Protein AF-A0A0L0D4L0-F1 (afdb_monomer_lite)

Radius of gyration: 53.2 Å; chains: 1; bounding box: 126×79×175 Å

Secondary structure (DSSP, 8-state):
------------------------------------PPPPPPPPPPPPPPPPPPPPPPPPPPPPPPPPPPPPPPPPPPPPPPPPPPPPPP----PPPPPPPP-PPPEEPPTTEE--TTS---PSS-TT-BTTEE-TTT-EEPPTTEE--STT-SSPEEPPTTEE---TTBSSPEEPPTTEE--STT-SSPEEPPTTEE--STT-SS-EEPPTTEE--TT-SS-EEPPTTEE--STT-SSPEEPPTTEE---TT--SGGG-EEPPTTEE-SSSS--EEPPTTEE--STTPPPEEPPTTEE--TT-SSPEEPHHHHHHHHHHHHHHHHHHHHHHHHHHHHHHHHTSS----------------------

Foldseek 3Di:
DDDDDDDDDDDDDDDDDDDDDDDDDDDDDDDDDDDDDDDDDDDDDDDDDDDDDDDDDDDDDDDDDDDDDDDDDDDDDDDDDDDDDDDDDDDDPDDDPDDPDPDQDKDFADWQWFQEPPQCLPDPPPPFPDQRIGGPPRTFGAAWQWTGQDTSHHDTHGAQWQWGALDTSHNHTFGAAWQWTGQHTSHNDTAGDAKQWTAQDTSHNHTHGAAWQWIGHTSHNDTAGAAWQWTGQDTRHNHTHGADQQWTAQDTSHRDNVSTHGADFQWHDDRSRDTDGADWQFGGLGGNDDTHGDDPQWIDHTSHNDTDGDPVNVVVVVVVVVVVVVVVVVVVVVVVVVVVVVVPPDDDDDDDDDDDDDDDDDDDDDD

pLDDT: mean 77.4, std 20.28, range [33.94, 98.56]

Organism: NCBI:txid461836

Sequence (367 aa):
MPADKAVVGKDSGGVIGKDGKSEPHGRWSRDAGAGVRADAEPSPPPPPPSPPPPPPSPPPPPPVAEPSPPPPPPMAEPSPPPPPSSPPPPPSPSSPPSPPAPLLPCEPCGMGRISHASANCTGDPPSCVKPGYCLPTGCEQCVPGSFSNITMGTNCTLCAVGHATSLHGAKECSPCLPGRYASREGWTACRLCRAGSYQPYFGSIGCFPCETGEFSHDGASSCLPCREGTYNNERGQSSCITCAVGSYNPTRGAKSQSACLPCPAGSYCPDASRAVPCPSDHYCPGGPSAPQKCPALKGSDSGATSCTPTASFYIIIAVCVLAVVVCGVVLFKSRTRSWTRLRSSGPDDYSSTPIPLSNSGPVYGGY

InterPro domains:
  IPR009030 Growth factor receptor cysteine-rich domain superfamily [SSF57184] (139-294)
  IPR011641 Tyrosine-protein kinase ephrin type A/B receptor-like [PF07699] (213-260)

Structure (mmCIF, N/CA/C/O backbone):
data_AF-A0A0L0D4L0-F1
#
_entry.id   AF-A0A0L0D4L0-F1
#
loop_
_atom_site.group_PDB
_atom_site.id
_atom_site.type_symbol
_atom_site.label_atom_id
_atom_site.label_alt_id
_atom_site.label_comp_id
_atom_site.label_asym_id
_atom_site.label_entity_id
_atom_site.label_seq_id
_atom_site.pdbx_PDB_ins_code
_atom_site.Cartn_x
_atom_site.Cartn_y
_atom_site.Cartn_z
_atom_site.occupancy
_atom_site.B_iso_or_equiv
_atom_site.auth_seq_id
_atom_site.auth_comp_id
_atom_site.auth_asym_id
_atom_site.auth_atom_id
_atom_site.pdbx_PDB_model_num
ATOM 1 N N . MET A 1 1 ? 40.931 20.254 -7.568 1.00 34.44 1 MET A N 1
ATOM 2 C CA . MET A 1 1 ? 41.324 21.438 -6.770 1.00 34.44 1 MET A CA 1
ATOM 3 C C . MET A 1 1 ? 40.162 22.423 -6.784 1.00 34.44 1 MET A C 1
ATOM 5 O O . MET A 1 1 ? 39.642 22.594 -7.881 1.00 34.44 1 MET A O 1
ATOM 9 N N . PRO A 1 2 ? 39.802 23.133 -5.697 1.00 61.47 2 PRO A N 1
ATOM 10 C CA . PRO A 1 2 ? 39.782 22.834 -4.245 1.00 61.47 2 PRO A CA 1
ATOM 11 C C . PRO A 1 2 ? 38.309 22.797 -3.704 1.00 61.47 2 PRO A C 1
ATOM 13 O O . PRO A 1 2 ? 37.395 23.182 -4.421 1.00 61.47 2 PRO A O 1
ATOM 16 N N . ALA A 1 3 ? 37.940 22.096 -2.619 1.00 42.50 3 ALA A N 1
ATOM 17 C CA . ALA A 1 3 ? 37.918 22.489 -1.189 1.00 42.50 3 ALA A CA 1
ATOM 18 C C . ALA A 1 3 ? 37.488 23.950 -0.889 1.00 42.50 3 ALA A C 1
ATOM 20 O O . ALA A 1 3 ? 38.202 24.851 -1.313 1.00 42.50 3 ALA A O 1
ATOM 21 N N . ASP A 1 4 ? 36.377 24.192 -0.156 1.00 45.56 4 ASP A N 1
ATOM 22 C CA . ASP A 1 4 ? 36.377 24.594 1.277 1.00 45.56 4 ASP A CA 1
ATOM 23 C C . ASP A 1 4 ? 34.997 25.044 1.864 1.00 45.56 4 ASP A C 1
ATOM 25 O O . ASP A 1 4 ? 34.182 25.652 1.175 1.00 45.56 4 ASP A O 1
ATOM 29 N N . LYS A 1 5 ? 34.857 24.828 3.189 1.00 39.69 5 LYS A N 1
ATOM 30 C CA . LYS A 1 5 ? 34.056 25.515 4.248 1.00 39.69 5 LYS A CA 1
ATOM 31 C C . LYS A 1 5 ? 32.519 25.412 4.356 1.00 39.69 5 LYS A C 1
ATOM 33 O O . LYS A 1 5 ? 31.777 26.051 3.623 1.00 39.69 5 LYS A O 1
ATOM 38 N N . ALA A 1 6 ? 32.078 24.864 5.500 1.00 39.56 6 ALA A N 1
ATOM 39 C CA . ALA A 1 6 ? 31.149 25.553 6.410 1.00 39.56 6 ALA A CA 1
ATOM 40 C C . ALA A 1 6 ? 31.382 25.131 7.878 1.00 39.56 6 ALA A C 1
ATOM 42 O O . ALA A 1 6 ? 31.646 23.970 8.180 1.00 39.56 6 ALA A O 1
ATOM 43 N N . VAL A 1 7 ? 31.345 26.130 8.761 1.00 42.47 7 VAL A N 1
ATOM 44 C CA . VAL A 1 7 ? 31.870 26.171 10.134 1.00 42.47 7 VAL A CA 1
ATOM 45 C C . VAL A 1 7 ? 30.791 25.875 11.183 1.00 42.47 7 VAL A C 1
ATOM 47 O O . VAL A 1 7 ? 29.623 26.210 11.018 1.00 42.47 7 VAL A O 1
ATOM 50 N N . VAL A 1 8 ? 31.250 25.267 12.278 1.00 36.91 8 VAL A N 1
ATOM 51 C CA . VAL A 1 8 ? 30.570 24.947 13.541 1.00 36.91 8 VAL A CA 1
ATOM 52 C C . VAL A 1 8 ? 30.146 26.205 14.313 1.00 36.91 8 VAL A C 1
ATOM 54 O O . VAL A 1 8 ? 30.970 27.084 14.554 1.00 36.91 8 VAL A O 1
ATOM 57 N N . GLY A 1 9 ? 28.896 26.239 14.786 1.00 36.59 9 GLY A N 1
ATOM 58 C CA . GLY A 1 9 ? 28.413 27.150 15.831 1.00 36.59 9 GLY A CA 1
ATOM 59 C C . GLY A 1 9 ? 28.134 26.375 17.121 1.00 36.59 9 GLY A C 1
ATOM 60 O O . GLY A 1 9 ? 27.433 25.365 17.101 1.00 36.59 9 GLY A O 1
ATOM 61 N N . LYS A 1 10 ? 28.734 26.822 18.225 1.00 37.38 10 LYS A N 1
ATOM 62 C CA . LYS A 1 10 ? 28.726 26.212 19.558 1.00 37.38 10 LYS A CA 1
ATOM 63 C C . LYS A 1 10 ? 28.253 27.294 20.523 1.00 37.38 10 LYS A C 1
ATOM 65 O O . LYS A 1 10 ? 28.950 28.295 20.639 1.00 37.38 10 LYS A O 1
ATOM 70 N N . ASP A 1 11 ? 27.138 27.086 21.218 1.00 43.47 11 ASP A N 1
ATOM 71 C CA . ASP A 1 11 ? 26.725 27.956 22.321 1.00 43.47 11 ASP A CA 1
ATOM 72 C C . ASP A 1 11 ? 26.706 27.191 23.641 1.00 43.47 11 ASP A C 1
ATOM 74 O O . ASP A 1 11 ? 26.211 26.069 23.753 1.00 43.47 11 ASP A O 1
ATOM 78 N N . SER A 1 12 ? 27.346 27.821 24.620 1.00 39.12 12 SER A N 1
ATOM 79 C CA . SER A 1 12 ? 27.579 27.354 25.981 1.00 39.12 12 SER A CA 1
ATOM 80 C C . SER A 1 12 ? 26.713 28.169 26.936 1.00 39.12 12 SER A C 1
ATOM 82 O O . SER A 1 12 ? 26.574 29.374 26.761 1.00 39.12 12 SER A O 1
ATOM 84 N N . GLY A 1 13 ? 26.211 27.542 27.996 1.00 35.53 13 GLY A N 1
ATOM 85 C CA . GLY A 1 13 ? 25.573 28.247 29.107 1.00 35.53 13 GLY A CA 1
ATOM 86 C C . GLY A 1 13 ? 25.128 27.273 30.189 1.00 35.53 13 GLY A C 1
ATOM 87 O O . GLY A 1 13 ? 24.047 26.705 30.100 1.00 35.53 13 GLY A O 1
ATOM 88 N N . GLY A 1 14 ? 25.991 27.037 31.179 1.00 35.75 14 GLY A N 1
ATOM 89 C CA . GLY A 1 14 ? 25.693 26.214 32.352 1.00 35.75 14 GLY A CA 1
ATOM 90 C C . GLY A 1 14 ? 25.217 27.036 33.547 1.00 35.75 14 GLY A C 1
ATOM 91 O O . GLY A 1 14 ? 25.513 28.224 33.623 1.00 35.75 14 GLY A O 1
ATOM 92 N N . VAL A 1 15 ? 24.559 26.378 34.509 1.00 38.53 15 VAL A N 1
ATOM 93 C CA . VAL A 1 15 ? 24.397 26.848 35.896 1.00 38.53 15 VAL A CA 1
ATOM 94 C C . VAL A 1 15 ? 24.371 25.641 36.857 1.00 38.53 15 VAL A C 1
ATOM 96 O O . VAL A 1 15 ? 23.476 24.807 36.823 1.00 38.53 15 VAL A O 1
ATOM 99 N N . ILE A 1 16 ? 25.439 25.572 37.655 1.00 41.03 16 ILE A N 1
ATOM 100 C CA . ILE A 1 16 ? 25.637 25.115 39.047 1.00 41.03 16 ILE A CA 1
ATOM 101 C C . ILE A 1 16 ? 24.443 24.656 39.918 1.00 41.03 16 ILE A C 1
ATOM 103 O O . ILE A 1 16 ? 23.425 25.328 40.019 1.00 41.03 16 ILE A O 1
ATOM 107 N N . GLY A 1 17 ? 24.701 23.612 40.723 1.00 34.59 17 GLY A N 1
ATOM 108 C CA . GLY A 1 17 ? 23.978 23.271 41.959 1.00 34.59 17 GLY A CA 1
ATOM 109 C C . GLY A 1 17 ? 24.609 22.071 42.683 1.00 34.59 17 GLY A C 1
ATOM 110 O O . GLY A 1 17 ? 24.529 20.951 42.194 1.00 34.59 17 GLY A O 1
ATOM 111 N N . LYS A 1 18 ? 25.299 22.333 43.800 1.00 43.66 18 LYS A N 1
ATOM 112 C CA . LYS A 1 18 ? 25.973 21.375 44.703 1.00 43.66 18 LYS A CA 1
ATOM 113 C C . LYS A 1 18 ? 24.980 20.749 45.689 1.00 43.66 18 LYS A C 1
ATOM 115 O O . LYS A 1 18 ? 23.961 21.368 45.940 1.00 43.66 18 LYS A O 1
ATOM 120 N N . ASP A 1 19 ? 25.346 19.586 46.242 1.00 43.59 19 ASP A N 1
ATOM 121 C CA . ASP A 1 19 ? 25.209 19.108 47.643 1.00 43.59 19 ASP A CA 1
ATOM 122 C C . ASP A 1 19 ? 25.418 17.571 47.602 1.00 43.59 19 ASP A C 1
ATOM 124 O O . ASP A 1 19 ? 24.840 16.898 46.762 1.00 43.59 19 ASP A O 1
ATOM 128 N N . GLY A 1 20 ? 26.273 16.877 48.358 1.00 34.88 20 GLY A N 1
ATOM 129 C CA . GLY A 1 20 ? 26.894 17.152 49.645 1.00 34.88 20 GLY A CA 1
ATOM 130 C C . GLY A 1 20 ? 26.408 16.127 50.680 1.00 34.88 20 GLY A C 1
ATOM 131 O O . GLY A 1 20 ? 25.447 16.427 51.377 1.00 34.88 20 GLY A O 1
ATOM 132 N N . LYS A 1 21 ? 27.053 14.947 50.798 1.00 35.62 21 LYS A N 1
ATOM 133 C CA . LYS A 1 21 ? 27.302 14.251 52.088 1.00 35.62 21 LYS A CA 1
ATOM 134 C C . LYS A 1 21 ? 28.106 12.942 51.969 1.00 35.62 21 LYS A C 1
ATOM 136 O O . LYS A 1 21 ? 27.673 11.965 51.368 1.00 35.62 21 LYS A O 1
ATOM 141 N N . SER A 1 22 ? 29.275 12.997 52.602 1.00 35.84 22 SER A N 1
ATOM 142 C CA . SER A 1 22 ? 30.067 11.959 53.283 1.00 35.84 22 SER A CA 1
ATOM 143 C C . SER A 1 22 ? 29.212 11.213 54.342 1.00 35.84 22 SER A C 1
ATOM 145 O O . SER A 1 22 ? 28.171 11.738 54.728 1.00 35.84 22 SER A O 1
ATOM 147 N N . GLU A 1 23 ? 29.482 10.027 54.908 1.00 40.12 23 GLU A N 1
ATOM 148 C CA . GLU A 1 23 ? 30.657 9.179 55.238 1.00 40.12 23 GLU A CA 1
ATOM 149 C C . GLU A 1 23 ? 30.069 7.931 56.016 1.00 40.12 23 GLU A C 1
ATOM 151 O O . GLU A 1 23 ? 28.838 7.858 56.081 1.00 40.12 23 GLU A O 1
ATOM 156 N N . PRO A 1 24 ? 30.775 7.010 56.738 1.00 60.84 24 PRO A N 1
ATOM 157 C CA . PRO A 1 24 ? 32.195 6.612 56.749 1.00 60.84 24 PRO A CA 1
ATOM 158 C C . PRO A 1 24 ? 32.527 5.103 57.068 1.00 60.84 24 PRO A C 1
ATOM 160 O O . PRO A 1 24 ? 31.683 4.286 57.421 1.00 60.84 24 PRO A O 1
ATOM 163 N N . HIS A 1 25 ? 33.846 4.832 57.076 1.00 37.91 25 HIS A N 1
ATOM 164 C CA . HIS A 1 25 ? 34.651 3.962 57.973 1.00 37.91 25 HIS A CA 1
ATOM 165 C C . HIS A 1 25 ? 34.750 2.428 57.810 1.00 37.91 25 HIS A C 1
ATOM 167 O O . HIS A 1 25 ? 33.947 1.662 58.328 1.00 37.91 25 HIS A O 1
ATOM 173 N N . GLY A 1 26 ? 35.960 2.012 57.400 1.00 33.94 26 GLY A N 1
ATOM 174 C CA . GLY A 1 26 ? 36.877 1.238 58.259 1.00 33.94 26 GLY A CA 1
ATOM 175 C C . GLY A 1 26 ? 37.646 0.112 57.542 1.00 33.94 26 GLY A C 1
ATOM 176 O O . GLY A 1 26 ? 37.086 -0.533 56.676 1.00 33.94 26 GLY A O 1
ATOM 177 N N . ARG A 1 27 ? 38.900 -0.256 57.843 1.00 41.09 27 ARG A N 1
ATOM 178 C CA . ARG A 1 27 ? 40.013 0.291 58.644 1.00 41.09 27 ARG A CA 1
ATOM 179 C C . ARG A 1 27 ? 41.188 -0.728 58.522 1.00 41.09 27 ARG A C 1
ATOM 181 O O . ARG A 1 27 ? 40.903 -1.916 58.574 1.00 41.09 27 ARG A O 1
ATOM 188 N N . TRP A 1 28 ? 42.452 -0.261 58.505 1.00 34.03 28 TRP A N 1
ATOM 189 C CA . TRP A 1 28 ? 43.747 -1.001 58.667 1.00 34.03 28 TRP A CA 1
ATOM 190 C C . TRP A 1 28 ? 44.171 -1.962 57.543 1.00 34.03 28 TRP A C 1
ATOM 192 O O . TRP A 1 28 ? 43.333 -2.571 56.906 1.00 34.03 28 TRP A O 1
ATOM 202 N N . SER A 1 29 ? 45.445 -2.273 57.297 1.00 34.56 29 SER A N 1
ATOM 203 C CA . SER A 1 29 ? 46.774 -1.666 57.496 1.00 34.56 29 SER A CA 1
ATOM 204 C C . SER A 1 29 ? 47.766 -2.688 56.918 1.00 34.56 29 SER A C 1
ATOM 206 O O . SER A 1 29 ? 47.675 -3.856 57.272 1.00 34.56 29 SER A O 1
ATOM 208 N N . ARG A 1 30 ? 48.753 -2.191 56.165 1.00 44.44 30 ARG A N 1
ATOM 209 C CA . ARG A 1 30 ? 50.158 -2.637 56.110 1.00 44.44 30 ARG A CA 1
ATOM 210 C C . ARG A 1 30 ? 50.579 -3.999 55.504 1.00 44.44 30 ARG A C 1
ATOM 212 O O . ARG A 1 30 ? 50.188 -5.069 55.942 1.00 44.44 30 ARG A O 1
ATOM 219 N N . ASP A 1 31 ? 51.564 -3.828 54.615 1.00 40.94 31 ASP A N 1
ATOM 220 C CA . ASP A 1 31 ? 52.811 -4.583 54.433 1.00 40.94 31 ASP A CA 1
ATOM 221 C C . ASP A 1 31 ? 52.871 -5.815 53.503 1.00 40.94 31 ASP A C 1
ATOM 223 O O . ASP A 1 31 ? 52.374 -6.894 53.787 1.00 40.94 31 ASP A O 1
ATOM 227 N N . ALA A 1 32 ? 53.619 -5.583 52.412 1.00 45.53 32 ALA A N 1
ATOM 228 C CA . ALA A 1 32 ? 54.691 -6.397 51.828 1.00 45.53 32 ALA A CA 1
ATOM 229 C C . ALA A 1 32 ? 54.429 -7.862 51.423 1.00 45.53 32 ALA A C 1
ATOM 231 O O . ALA A 1 32 ? 54.239 -8.748 52.246 1.00 45.53 32 ALA A O 1
ATOM 232 N N . GLY A 1 33 ? 54.641 -8.144 50.133 1.00 41.50 33 GLY A N 1
ATOM 233 C CA . GLY A 1 33 ? 54.882 -9.502 49.648 1.00 41.50 33 GLY A CA 1
ATOM 234 C C . GLY A 1 33 ? 54.812 -9.609 48.131 1.00 41.50 33 GLY A C 1
ATOM 235 O O . GLY A 1 33 ? 53.739 -9.789 47.569 1.00 41.50 33 GLY A O 1
ATOM 236 N N . ALA A 1 34 ? 55.962 -9.494 47.469 1.00 47.62 34 ALA A N 1
ATOM 237 C CA . ALA A 1 34 ? 56.113 -9.784 46.049 1.00 47.62 34 ALA A CA 1
ATOM 238 C C . ALA A 1 34 ? 55.720 -11.241 45.741 1.00 47.62 34 ALA A C 1
ATOM 240 O O . ALA A 1 34 ? 56.176 -12.170 46.404 1.00 47.62 34 ALA A O 1
ATOM 241 N N . GLY A 1 35 ? 54.909 -11.429 44.702 1.00 40.47 35 GLY A N 1
ATOM 242 C CA . GLY A 1 35 ? 54.513 -12.738 44.195 1.00 40.47 35 GLY A CA 1
ATOM 243 C C . GLY A 1 35 ? 53.847 -12.589 42.836 1.00 40.47 35 GLY A C 1
ATOM 244 O O . GLY A 1 35 ? 52.627 -12.535 42.741 1.00 40.47 35 GLY A O 1
ATOM 245 N N . VAL A 1 36 ? 54.657 -12.482 41.784 1.00 48.56 36 VAL A N 1
ATOM 246 C CA . VAL A 1 36 ? 54.196 -12.525 40.392 1.00 48.56 36 VAL A CA 1
ATOM 247 C C . VAL A 1 36 ? 53.681 -13.943 40.126 1.00 48.56 36 VAL A C 1
ATOM 249 O O . VAL A 1 36 ? 54.468 -14.880 39.992 1.00 48.56 36 VAL A O 1
ATOM 252 N N . ARG A 1 37 ? 52.359 -14.123 40.110 1.00 43.28 37 ARG A N 1
ATOM 253 C CA . ARG A 1 37 ? 51.706 -15.306 39.540 1.00 43.28 37 ARG A CA 1
ATOM 254 C C . ARG A 1 37 ? 51.221 -14.925 38.149 1.00 43.28 37 ARG A C 1
ATOM 256 O O . ARG A 1 37 ? 50.521 -13.935 37.996 1.00 43.28 37 ARG A O 1
ATOM 263 N N . ALA A 1 38 ? 51.655 -15.688 37.154 1.00 50.38 38 ALA A N 1
ATOM 264 C CA . ALA A 1 38 ? 51.159 -15.593 35.794 1.00 50.38 38 ALA A CA 1
ATOM 265 C C . ALA A 1 38 ? 49.685 -16.022 35.771 1.00 50.38 38 ALA A C 1
ATOM 267 O O . ALA A 1 38 ? 49.373 -17.171 36.093 1.00 50.38 38 ALA A O 1
ATOM 268 N N . ASP A 1 39 ? 48.796 -15.096 35.423 1.00 43.84 39 ASP A N 1
ATOM 269 C CA . ASP A 1 39 ? 47.399 -15.393 35.133 1.00 43.84 39 ASP A CA 1
ATOM 270 C C . ASP A 1 39 ? 47.310 -16.144 33.798 1.00 43.84 39 ASP A C 1
ATOM 272 O O . ASP A 1 39 ? 47.789 -15.682 32.761 1.00 43.84 39 ASP A O 1
ATOM 276 N N . ALA A 1 40 ? 46.730 -17.342 33.847 1.00 52.53 40 ALA A N 1
ATOM 277 C CA . ALA A 1 40 ? 46.402 -18.134 32.675 1.00 52.53 40 ALA A CA 1
ATOM 278 C C . ALA A 1 40 ? 45.207 -17.504 31.941 1.00 52.53 40 ALA A C 1
ATOM 280 O O . ALA A 1 40 ? 44.165 -17.236 32.539 1.00 52.53 40 ALA A O 1
ATOM 281 N N . GLU A 1 41 ? 45.368 -17.286 30.639 1.00 60.91 41 GLU A N 1
ATOM 282 C CA . GLU A 1 41 ? 44.332 -16.793 29.732 1.00 60.91 41 GLU A CA 1
ATOM 283 C C . GLU A 1 41 ? 43.155 -17.798 29.653 1.00 60.91 41 GLU A C 1
ATOM 285 O O . GLU A 1 41 ? 43.392 -18.997 29.465 1.00 60.91 41 GLU A O 1
ATOM 290 N N . PRO A 1 42 ? 41.885 -17.373 29.810 1.00 57.50 42 PRO A N 1
ATOM 291 C CA . PRO A 1 42 ? 40.744 -18.278 29.701 1.00 57.50 42 PRO A CA 1
ATOM 292 C C . PRO A 1 42 ? 40.484 -18.666 28.237 1.00 57.50 42 PRO A C 1
ATOM 294 O O . PRO A 1 42 ? 40.357 -17.814 27.361 1.00 57.50 42 PRO A O 1
ATOM 297 N N . SER A 1 43 ? 40.380 -19.972 27.977 1.00 65.50 43 SER A N 1
ATOM 298 C CA . SER A 1 43 ? 40.125 -20.540 26.646 1.00 65.50 43 SER A CA 1
ATOM 299 C C . SER A 1 43 ? 38.760 -20.115 26.064 1.00 65.50 43 SER A C 1
ATOM 301 O O . SER A 1 43 ? 37.796 -19.970 26.822 1.00 65.50 43 SER A O 1
ATOM 303 N N . PRO A 1 44 ? 38.634 -19.960 24.730 1.00 71.31 44 PRO A N 1
ATOM 304 C CA . PRO A 1 44 ? 37.383 -19.547 24.094 1.00 71.31 44 PRO A CA 1
ATOM 305 C C . PRO A 1 44 ? 36.289 -20.632 24.170 1.00 71.31 44 PRO A C 1
ATOM 307 O O . PRO A 1 44 ? 36.602 -21.827 24.183 1.00 71.31 44 PRO A O 1
ATOM 310 N N . PRO A 1 45 ? 34.999 -20.240 24.195 1.00 71.75 45 PRO A N 1
ATOM 311 C CA . PRO A 1 45 ? 33.881 -21.177 24.256 1.00 71.75 45 PRO A CA 1
ATOM 312 C C . PRO A 1 45 ? 33.722 -21.982 22.950 1.00 71.75 45 PRO A C 1
ATOM 314 O O . PRO A 1 45 ? 34.100 -21.503 21.877 1.00 71.75 45 PRO A O 1
ATOM 317 N N . PRO A 1 46 ? 33.138 -23.195 23.016 1.00 74.19 46 PRO A N 1
ATOM 318 C CA . PRO A 1 46 ? 32.936 -24.040 21.843 1.00 74.19 46 PRO A CA 1
ATOM 319 C C . PRO A 1 46 ? 31.914 -23.436 20.859 1.00 74.19 46 PRO A C 1
ATOM 321 O O . PRO A 1 46 ? 31.005 -22.712 21.278 1.00 74.19 46 PRO A O 1
ATOM 324 N N . PRO A 1 47 ? 32.026 -23.745 19.552 1.00 74.50 47 PRO A N 1
ATOM 325 C CA . PRO A 1 47 ? 31.099 -23.250 18.540 1.00 74.50 47 PRO A CA 1
ATOM 326 C C . PRO A 1 47 ? 29.687 -23.844 18.707 1.00 74.50 47 PRO A C 1
ATOM 328 O O . PRO A 1 47 ? 29.542 -24.968 19.198 1.00 74.50 47 PRO A O 1
ATOM 331 N N . PRO A 1 48 ? 28.636 -23.117 18.281 1.00 74.00 48 PRO A N 1
ATOM 332 C CA . PRO A 1 48 ? 27.259 -23.590 18.370 1.00 74.00 48 PRO A CA 1
ATOM 333 C C . PRO A 1 48 ? 26.997 -24.790 17.438 1.00 74.00 48 PRO A C 1
ATOM 335 O O . PRO A 1 48 ? 27.644 -24.914 16.393 1.00 74.00 48 PRO A O 1
ATOM 338 N N . PRO A 1 49 ? 26.030 -25.664 17.781 1.00 75.62 49 PRO A N 1
ATOM 339 C CA . PRO A 1 49 ? 25.673 -26.809 16.953 1.00 75.62 49 PRO A CA 1
ATOM 340 C C . PRO A 1 49 ? 25.078 -26.371 15.608 1.00 75.62 49 PRO A C 1
ATOM 342 O O . PRO A 1 49 ? 24.359 -25.374 15.515 1.00 75.62 49 PRO A O 1
ATOM 345 N N . SER A 1 50 ? 25.380 -27.138 14.560 1.00 76.62 50 SER A N 1
ATOM 346 C CA . SER A 1 50 ? 24.906 -26.895 13.196 1.00 76.62 50 SER A CA 1
ATOM 347 C C . SER A 1 50 ? 23.373 -26.987 13.094 1.00 76.62 50 SER A C 1
ATOM 349 O O . SER A 1 50 ? 22.772 -27.830 13.765 1.00 76.62 50 SER A O 1
ATOM 351 N N . PRO A 1 51 ? 22.725 -26.157 12.253 1.00 77.88 51 PRO A N 1
ATOM 352 C CA . PRO A 1 51 ? 21.276 -26.195 12.081 1.00 77.88 51 PRO A CA 1
ATOM 353 C C . PRO A 1 51 ? 20.815 -27.512 11.429 1.00 77.88 51 PRO A C 1
ATOM 355 O O . PRO A 1 51 ? 21.551 -28.088 10.621 1.00 77.88 51 PRO A O 1
ATOM 358 N N . PRO A 1 52 ? 19.597 -27.991 11.748 1.00 78.75 52 PRO A N 1
ATOM 359 C CA . PRO A 1 52 ? 19.041 -29.190 11.133 1.00 78.75 52 PRO A CA 1
ATOM 360 C C . PRO A 1 52 ? 18.801 -28.988 9.625 1.00 78.75 52 PRO A C 1
ATOM 362 O O . PRO A 1 52 ? 18.562 -27.858 9.184 1.00 78.75 52 PRO A O 1
ATOM 365 N N . PRO A 1 53 ? 18.844 -30.069 8.823 1.00 78.25 53 PRO A N 1
ATOM 366 C CA . PRO A 1 53 ? 18.591 -29.990 7.390 1.00 78.25 53 PRO A CA 1
ATOM 367 C C . PRO A 1 53 ? 17.150 -29.531 7.101 1.00 78.25 53 PRO A C 1
ATOM 369 O O . PRO A 1 53 ? 16.238 -29.840 7.875 1.00 78.25 53 PRO A O 1
ATOM 372 N N . PRO A 1 54 ? 16.923 -28.806 5.989 1.00 77.94 54 PRO A N 1
ATOM 373 C CA . PRO A 1 54 ? 15.588 -28.371 5.603 1.00 77.94 54 PRO A CA 1
ATOM 374 C C . PRO A 1 54 ? 14.684 -29.574 5.281 1.00 77.94 54 PRO A C 1
ATOM 376 O O . PRO A 1 54 ? 15.173 -30.607 4.814 1.00 77.94 54 PRO A O 1
ATOM 379 N N . PRO A 1 55 ? 13.362 -29.453 5.504 1.00 78.69 55 PRO A N 1
ATOM 380 C CA . PRO A 1 55 ? 12.418 -30.502 5.147 1.00 78.69 55 PRO A CA 1
ATOM 381 C C . PRO A 1 55 ? 12.397 -30.738 3.625 1.00 78.69 55 PRO A C 1
ATOM 383 O O . PRO A 1 55 ? 12.644 -29.804 2.854 1.00 78.69 55 PRO A O 1
ATOM 386 N N . PRO A 1 56 ? 12.089 -31.969 3.174 1.00 76.62 56 PRO A N 1
ATOM 387 C CA . PRO A 1 56 ? 11.992 -32.280 1.754 1.00 76.62 56 PRO A CA 1
ATOM 388 C C . PRO A 1 56 ? 10.875 -31.466 1.087 1.00 76.62 56 PRO A C 1
ATOM 390 O O . PRO A 1 56 ? 9.787 -31.301 1.642 1.00 76.62 56 PRO A O 1
ATOM 393 N N . SER A 1 57 ? 11.158 -30.967 -0.117 1.00 79.44 57 SER A N 1
ATOM 394 C CA . SER A 1 57 ? 10.215 -30.208 -0.939 1.00 79.44 57 SER A CA 1
ATOM 395 C C . SER A 1 57 ? 8.924 -31.001 -1.199 1.00 79.44 57 SER A C 1
ATOM 397 O O . SER A 1 57 ? 8.998 -32.210 -1.436 1.00 79.44 57 SER A O 1
ATOM 399 N N . PRO A 1 58 ? 7.744 -30.351 -1.206 1.00 79.00 58 PRO A N 1
ATOM 400 C CA . PRO A 1 58 ? 6.494 -31.024 -1.538 1.00 79.00 58 PRO A CA 1
ATOM 401 C C . PRO A 1 58 ? 6.498 -31.526 -2.995 1.00 79.00 58 PRO A C 1
ATOM 403 O O . PRO A 1 58 ? 7.125 -30.899 -3.857 1.00 79.00 58 PRO A O 1
ATOM 406 N N . PRO A 1 59 ? 5.801 -32.641 -3.291 1.00 78.81 59 PRO A N 1
ATOM 407 C CA . PRO A 1 59 ? 5.693 -33.164 -4.648 1.00 78.81 59 PRO A CA 1
ATOM 408 C C . PRO A 1 59 ? 4.965 -32.171 -5.573 1.00 78.81 59 PRO A C 1
ATOM 410 O O . PRO A 1 59 ? 4.108 -31.412 -5.108 1.00 78.81 59 PRO A O 1
ATOM 413 N N . PRO A 1 60 ? 5.285 -32.163 -6.880 1.00 77.25 60 PRO A N 1
ATOM 414 C CA . PRO A 1 60 ? 4.625 -31.287 -7.840 1.00 77.25 60 PRO A CA 1
ATOM 415 C C . PRO A 1 60 ? 3.121 -31.602 -7.937 1.00 77.25 60 PRO A C 1
ATOM 417 O O . PRO A 1 60 ? 2.727 -32.764 -7.796 1.00 77.25 60 PRO A O 1
ATOM 420 N N . PRO A 1 61 ? 2.270 -30.589 -8.187 1.00 74.31 61 PRO A N 1
ATOM 421 C CA . PRO A 1 61 ? 0.843 -30.809 -8.383 1.00 74.31 61 PRO A CA 1
ATOM 422 C C . PRO A 1 61 ? 0.581 -31.670 -9.633 1.00 74.31 61 PRO A C 1
ATOM 424 O O . PRO A 1 61 ? 1.367 -31.624 -10.586 1.00 74.31 61 PRO A O 1
ATOM 427 N N . PRO A 1 62 ? -0.519 -32.447 -9.655 1.00 74.81 62 PRO A N 1
ATOM 428 C CA . PRO A 1 62 ? -0.894 -33.244 -10.818 1.00 74.81 62 PRO A CA 1
ATOM 429 C C . PRO A 1 62 ? -1.180 -32.348 -12.037 1.00 74.81 62 PRO A C 1
ATOM 431 O O . PRO A 1 62 ? -1.612 -31.203 -11.868 1.00 74.81 62 PRO A O 1
ATOM 434 N N . PRO A 1 63 ? -0.962 -32.851 -13.268 1.00 68.38 63 PRO A N 1
ATOM 435 C CA . PRO A 1 63 ? -1.235 -32.095 -14.482 1.00 68.38 63 PRO A CA 1
ATOM 436 C C . PRO A 1 63 ? -2.723 -31.742 -14.559 1.00 68.38 63 PRO A C 1
ATOM 438 O O . PRO A 1 63 ? -3.594 -32.606 -14.450 1.00 68.38 63 PRO A O 1
ATOM 441 N N . VAL A 1 64 ? -3.004 -30.452 -14.733 1.00 65.69 64 VAL A N 1
ATOM 442 C CA . VAL A 1 64 ? -4.354 -29.946 -14.983 1.00 65.69 64 VAL A CA 1
ATOM 443 C C . VAL A 1 64 ? -4.788 -30.453 -16.357 1.00 65.69 64 VAL A C 1
ATOM 445 O O . VAL A 1 64 ? -4.083 -30.240 -17.340 1.00 65.69 64 VAL A O 1
ATOM 448 N N . ALA A 1 65 ? -5.925 -31.147 -16.413 1.00 59.31 65 ALA A N 1
ATOM 449 C CA . ALA A 1 65 ? -6.506 -31.625 -17.660 1.00 59.31 65 ALA A CA 1
ATOM 450 C C . ALA A 1 65 ? -6.803 -30.443 -18.599 1.00 59.31 65 ALA A C 1
ATOM 452 O O . ALA A 1 65 ? -7.496 -29.496 -18.224 1.00 59.31 65 ALA A O 1
ATOM 453 N N . GLU A 1 66 ? -6.253 -30.507 -19.810 1.00 65.25 66 GLU A N 1
ATOM 454 C CA . GLU A 1 66 ? -6.495 -29.554 -20.892 1.00 65.25 66 GLU A CA 1
ATOM 455 C C . GLU A 1 66 ? -7.989 -29.547 -21.279 1.00 65.25 66 GLU A C 1
ATOM 457 O O . GLU A 1 66 ? -8.591 -30.621 -21.402 1.00 65.25 66 GLU A O 1
ATOM 462 N N . PRO A 1 67 ? -8.623 -28.377 -21.483 1.00 59.16 67 PRO A N 1
ATOM 463 C CA . PRO A 1 67 ? -9.984 -28.323 -22.000 1.00 59.16 67 PRO A CA 1
ATOM 464 C C . PRO A 1 67 ? -10.016 -28.788 -23.463 1.00 59.16 67 PRO A C 1
ATOM 466 O O . PRO A 1 67 ? -9.208 -28.364 -24.287 1.00 59.16 67 PRO A O 1
ATOM 469 N N . SER A 1 68 ? -10.961 -29.675 -23.778 1.00 68.81 68 SER A N 1
ATOM 470 C CA . SER A 1 68 ? -11.136 -30.283 -25.101 1.00 68.81 68 SER A CA 1
ATOM 471 C C . SER A 1 68 ? -11.344 -29.240 -26.215 1.00 68.81 68 SER A C 1
ATOM 473 O O . SER A 1 68 ? -12.011 -28.228 -25.979 1.00 68.81 68 SER A O 1
ATOM 475 N N . PRO A 1 69 ? -10.834 -29.478 -27.441 1.00 71.94 69 PRO A N 1
ATOM 476 C CA . PRO A 1 69 ? -11.025 -28.560 -28.562 1.00 71.94 69 PRO A 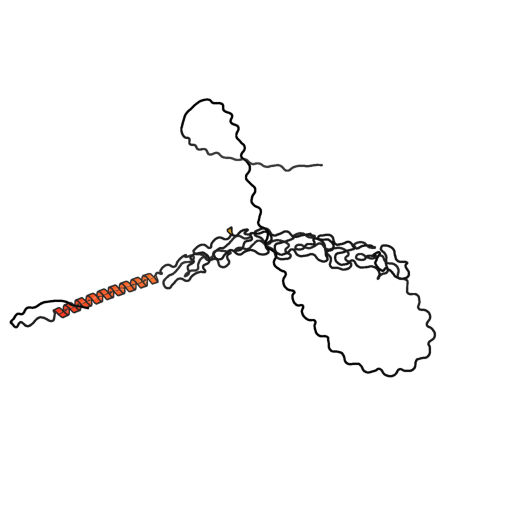CA 1
ATOM 477 C C . PRO A 1 69 ? -12.501 -28.496 -29.004 1.00 71.94 69 PRO A C 1
ATOM 479 O O . PRO A 1 69 ? -13.210 -29.505 -28.923 1.00 71.94 69 PRO A O 1
ATOM 482 N N . PRO A 1 70 ? -12.982 -27.332 -29.486 1.00 71.69 70 PRO A N 1
ATOM 483 C CA . PRO A 1 70 ? -14.356 -27.179 -29.957 1.00 71.69 70 PRO A CA 1
ATOM 484 C C . PRO A 1 70 ? -14.623 -27.993 -31.240 1.00 71.69 70 PRO A C 1
ATOM 486 O O . PRO A 1 70 ? -13.697 -28.240 -32.018 1.00 71.69 70 PRO A O 1
ATOM 489 N N . PRO A 1 71 ? -15.884 -28.404 -31.482 1.00 73.44 71 PRO A N 1
ATOM 490 C CA . PRO A 1 71 ? -16.250 -29.205 -32.647 1.00 73.44 71 PRO A CA 1
ATOM 491 C C . PRO A 1 71 ? -16.085 -28.427 -33.966 1.00 73.44 71 PRO A C 1
ATOM 493 O O . PRO A 1 71 ? -16.244 -27.202 -33.983 1.00 73.44 71 PRO A O 1
ATOM 496 N N . PRO A 1 72 ? -15.793 -29.123 -35.083 1.00 70.25 72 PRO A N 1
ATOM 497 C CA . PRO A 1 72 ? -15.647 -28.490 -36.388 1.00 70.25 72 PRO A CA 1
ATOM 498 C C . PRO A 1 72 ? -16.985 -27.918 -36.895 1.00 70.25 72 PRO A C 1
ATOM 500 O O . PRO A 1 72 ? -18.045 -28.481 -36.603 1.00 70.25 72 PRO A O 1
ATOM 503 N N . PRO A 1 73 ? -16.959 -26.818 -37.672 1.00 67.81 73 PRO A N 1
ATOM 504 C CA . PRO A 1 73 ? -18.164 -26.241 -38.257 1.00 67.81 73 PRO A CA 1
ATOM 505 C C . PRO A 1 73 ? -18.797 -27.181 -39.302 1.00 67.81 73 PRO A C 1
ATOM 507 O O . PRO A 1 73 ? -18.089 -27.984 -39.920 1.00 67.81 73 PRO A O 1
ATOM 510 N N . PRO A 1 74 ? -20.126 -27.092 -39.515 1.00 62.00 74 PRO A N 1
ATOM 511 C CA . PRO A 1 74 ? -20.840 -27.958 -40.445 1.00 62.00 74 PRO A CA 1
ATOM 512 C C . PRO A 1 74 ? -20.374 -27.736 -41.889 1.00 62.00 74 PRO A C 1
ATOM 514 O O . PRO A 1 74 ? -20.145 -26.608 -42.326 1.00 62.00 74 PRO A O 1
ATOM 517 N N . MET A 1 75 ? -20.229 -28.845 -42.615 1.00 50.97 75 MET A N 1
ATOM 518 C CA . MET A 1 75 ? -19.808 -28.884 -44.014 1.00 50.97 75 MET A CA 1
ATOM 519 C C . MET A 1 75 ? -20.817 -28.134 -44.894 1.00 50.97 75 MET A C 1
ATOM 521 O O . MET A 1 75 ? -22.017 -28.393 -44.822 1.00 50.97 75 MET A O 1
ATOM 525 N N . ALA A 1 76 ? -20.323 -27.207 -45.715 1.00 54.91 76 ALA A N 1
ATOM 526 C CA . ALA A 1 76 ? -21.119 -26.498 -46.709 1.00 54.91 76 ALA A CA 1
ATOM 527 C C . ALA A 1 76 ? -21.557 -27.445 -47.844 1.00 54.91 76 ALA A C 1
ATOM 529 O O . ALA A 1 76 ? -20.773 -28.283 -48.295 1.00 54.91 76 ALA A O 1
ATOM 530 N N . GLU A 1 77 ? -22.808 -27.296 -48.289 1.00 64.56 77 GLU A N 1
ATOM 531 C CA . GLU A 1 77 ? -23.408 -28.011 -49.423 1.00 64.56 77 GLU A CA 1
ATOM 532 C C . GLU A 1 77 ? -22.592 -27.868 -50.726 1.00 64.56 77 GLU A C 1
ATOM 534 O O . GLU A 1 77 ? -21.980 -26.821 -50.964 1.00 64.56 77 GLU A O 1
ATOM 539 N N . PRO A 1 78 ? -22.601 -28.887 -51.607 1.00 57.56 78 PRO A N 1
ATOM 540 C CA . PRO A 1 78 ? -21.904 -28.827 -52.884 1.00 57.56 78 PRO A CA 1
ATOM 541 C C . PRO A 1 78 ? -22.653 -27.940 -53.891 1.00 57.56 78 PRO A C 1
ATOM 543 O O . PRO A 1 78 ? -23.801 -28.200 -54.249 1.00 57.56 78 PRO A O 1
ATOM 546 N N . SER A 1 79 ? -21.971 -26.905 -54.382 1.00 65.00 79 SER A N 1
ATOM 547 C CA . SER A 1 79 ? -22.442 -26.024 -55.457 1.00 65.00 79 SER A CA 1
ATOM 548 C C . SER A 1 79 ? -22.728 -26.790 -56.765 1.00 65.00 79 SER A C 1
ATOM 550 O O . SER A 1 79 ? -22.013 -27.747 -57.078 1.00 65.00 79 SER A O 1
ATOM 552 N N . PRO A 1 80 ? -23.722 -26.364 -57.571 1.00 70.62 80 PRO A N 1
ATOM 553 C CA . PRO A 1 80 ? -24.078 -27.025 -58.828 1.00 70.62 80 PRO A CA 1
ATOM 554 C C . PRO A 1 80 ? -22.982 -26.893 -59.906 1.00 70.62 80 PRO A C 1
ATOM 556 O O . PRO A 1 80 ? -22.204 -25.934 -59.883 1.00 70.62 80 PRO A O 1
ATOM 559 N N . PRO A 1 81 ? -22.916 -27.835 -60.871 1.00 69.38 81 PRO A N 1
ATOM 560 C CA . PRO A 1 81 ? -21.882 -27.844 -61.902 1.00 69.38 81 PRO A CA 1
ATOM 561 C C . PRO A 1 81 ? -22.027 -26.667 -62.887 1.00 69.38 81 PRO A C 1
ATOM 563 O O . PRO A 1 81 ? -23.147 -26.233 -63.170 1.00 69.38 81 PRO A O 1
ATOM 566 N N . PRO A 1 82 ? -20.910 -26.154 -63.441 1.00 67.81 82 PRO A N 1
ATOM 567 C CA . PRO A 1 82 ? -20.932 -25.037 -64.382 1.00 67.81 82 PRO A CA 1
ATOM 568 C C . PRO A 1 82 ? -21.469 -25.447 -65.772 1.00 67.81 82 PRO A C 1
ATOM 570 O O . PRO A 1 82 ? -21.344 -26.611 -66.162 1.00 67.81 82 PRO A O 1
ATOM 573 N N . PRO A 1 83 ? -22.045 -24.502 -66.544 1.00 68.62 83 PRO A N 1
ATOM 574 C CA . PRO A 1 83 ? -22.539 -24.759 -67.897 1.00 68.62 83 PRO A CA 1
ATOM 575 C C . PRO A 1 83 ? -21.400 -25.007 -68.910 1.00 68.62 83 PRO A C 1
ATOM 577 O O . PRO A 1 83 ? -20.259 -24.598 -68.671 1.00 68.62 83 PRO A O 1
ATOM 580 N N . PRO A 1 84 ? -21.692 -25.658 -70.056 1.00 62.81 84 PRO A N 1
ATOM 581 C CA . PRO A 1 84 ? -20.686 -26.019 -71.050 1.00 62.81 84 PRO A CA 1
ATOM 582 C C . PRO A 1 84 ? -20.062 -24.792 -71.726 1.00 62.81 84 PRO A C 1
ATOM 584 O O . PRO A 1 84 ? -20.734 -23.817 -72.059 1.00 62.81 84 PRO A O 1
ATOM 587 N N . SER A 1 85 ? -18.748 -24.875 -71.918 1.00 60.66 85 SER A N 1
ATOM 588 C CA . SER A 1 85 ? -17.866 -23.820 -72.410 1.00 60.66 85 SER A CA 1
ATOM 589 C C . SER A 1 85 ? -18.117 -23.470 -73.882 1.00 60.66 85 SER A C 1
ATOM 591 O O . SER A 1 85 ? -18.156 -24.348 -74.743 1.00 60.66 85 SER A O 1
ATOM 593 N N . SER A 1 86 ? -18.229 -22.174 -74.176 1.00 67.12 86 SER A N 1
ATOM 594 C CA . SER A 1 86 ? -18.224 -21.618 -75.536 1.00 67.12 86 SER A CA 1
ATOM 595 C C . SER A 1 86 ? -16.892 -21.894 -76.263 1.00 67.12 86 SER A C 1
ATOM 597 O O . SER A 1 86 ? -15.856 -21.993 -75.600 1.00 67.12 86 SER A O 1
ATOM 599 N N . PRO A 1 87 ? -16.879 -21.988 -77.610 1.00 70.75 87 PRO A N 1
ATOM 600 C CA . PRO A 1 87 ? -15.655 -22.226 -78.377 1.00 70.75 87 PRO A CA 1
ATOM 601 C C . PRO A 1 87 ? -14.650 -21.065 -78.239 1.00 70.75 87 PRO A C 1
ATOM 603 O O . PRO A 1 87 ? -15.062 -19.916 -78.048 1.00 70.75 87 PRO A O 1
ATOM 606 N N . PRO A 1 88 ? -13.335 -21.342 -78.338 1.00 64.44 88 PRO A N 1
ATOM 607 C CA . PRO A 1 88 ? -12.302 -20.337 -78.124 1.00 64.44 88 PRO A CA 1
ATOM 608 C C . PRO A 1 88 ? -12.314 -19.269 -79.234 1.00 64.44 88 PRO A C 1
ATOM 610 O O . PRO A 1 88 ? -12.540 -19.602 -80.402 1.00 64.44 88 PRO A O 1
ATOM 613 N N . PRO A 1 89 ? -12.050 -17.990 -78.905 1.00 67.56 89 PRO A N 1
ATOM 614 C CA . PRO A 1 89 ? -11.869 -16.945 -79.907 1.00 67.56 89 PRO A CA 1
ATOM 615 C C . PRO A 1 89 ? -10.568 -17.155 -80.711 1.00 67.56 89 PRO A C 1
ATOM 617 O O . PRO A 1 89 ? -9.655 -17.842 -80.240 1.00 67.56 89 PRO A O 1
ATOM 620 N N . PRO A 1 90 ? -10.460 -16.576 -81.924 1.00 68.06 90 PRO A N 1
ATOM 621 C CA . PRO A 1 90 ? -9.257 -16.681 -82.750 1.00 68.06 90 PRO A CA 1
ATOM 622 C C . PRO A 1 90 ? -8.036 -16.041 -82.060 1.00 68.06 90 PRO A C 1
ATOM 624 O O . PRO A 1 90 ? -8.204 -15.139 -81.235 1.00 68.06 90 PRO A O 1
ATOM 627 N N . PRO A 1 91 ? -6.804 -16.476 -82.390 1.00 57.09 91 PRO A N 1
ATOM 628 C CA . PRO A 1 91 ? -5.597 -15.951 -81.763 1.00 57.09 91 PRO A CA 1
ATOM 629 C C . PRO A 1 91 ? -5.417 -14.465 -82.097 1.00 57.09 91 PRO A C 1
ATOM 631 O O . PRO A 1 91 ? -5.222 -14.088 -83.253 1.00 57.09 91 PRO A O 1
ATOM 634 N N . SER A 1 92 ? -5.483 -13.623 -81.067 1.00 58.97 92 SER A N 1
ATOM 635 C CA . SER A 1 92 ? -5.106 -12.211 -81.139 1.00 58.97 92 SER A CA 1
ATOM 636 C C . SER A 1 92 ? -3.615 -12.070 -81.476 1.00 58.97 92 SER A C 1
ATOM 638 O O . SER A 1 92 ? -2.813 -12.895 -81.026 1.00 58.97 92 SER A O 1
ATOM 640 N N . PRO A 1 93 ? -3.211 -11.033 -82.233 1.00 59.62 93 PRO A N 1
ATOM 641 C CA . PRO A 1 93 ? -1.807 -10.788 -82.527 1.00 59.62 93 PRO A CA 1
ATOM 642 C C . PRO A 1 93 ? -1.036 -10.528 -81.232 1.00 59.62 93 PRO A C 1
ATOM 644 O O . PRO A 1 93 ? -1.510 -9.830 -80.336 1.00 59.62 93 PRO A O 1
ATOM 647 N N . SER A 1 94 ? 0.151 -11.122 -81.161 1.00 59.44 94 SER A N 1
ATOM 648 C CA . SER A 1 94 ? 1.123 -11.036 -80.078 1.00 59.44 94 SER A CA 1
ATOM 649 C C . SER A 1 94 ? 1.214 -9.618 -79.513 1.00 59.44 94 SER A C 1
ATOM 651 O O . SER A 1 94 ? 1.648 -8.696 -80.207 1.00 59.44 94 SER A O 1
ATOM 653 N N . SER A 1 95 ? 0.815 -9.442 -78.252 1.00 58.50 95 SER A N 1
ATOM 654 C CA . SER A 1 95 ? 1.056 -8.207 -77.508 1.00 58.50 95 SER A CA 1
ATOM 655 C C . SER A 1 95 ? 2.552 -7.864 -77.558 1.00 58.50 95 SER A C 1
ATOM 657 O O . SER A 1 95 ? 3.378 -8.772 -77.406 1.00 58.50 95 SER A O 1
ATOM 659 N N . PRO A 1 96 ? 2.939 -6.590 -77.758 1.00 66.00 96 PRO A N 1
ATOM 660 C CA . PRO A 1 96 ? 4.334 -6.194 -77.617 1.00 66.00 96 PRO A CA 1
ATOM 661 C C . PRO A 1 96 ? 4.817 -6.507 -76.190 1.00 66.00 96 PRO A C 1
ATOM 663 O O . PRO A 1 96 ? 4.001 -6.515 -75.262 1.00 66.00 96 PRO A O 1
ATOM 666 N N . PRO A 1 97 ? 6.120 -6.778 -75.990 1.00 60.69 97 PRO A N 1
ATOM 667 C CA . PRO A 1 97 ? 6.659 -7.034 -74.662 1.00 60.69 97 PRO A CA 1
ATOM 668 C C . PRO A 1 97 ? 6.313 -5.867 -73.732 1.00 60.69 97 PRO A C 1
ATOM 670 O O . PRO A 1 97 ? 6.502 -4.703 -74.092 1.00 60.69 97 PRO A O 1
ATOM 673 N N . SER A 1 98 ? 5.785 -6.186 -72.548 1.00 56.69 98 SER A N 1
ATOM 674 C CA . SER A 1 98 ? 5.548 -5.219 -71.476 1.00 56.69 98 SER A CA 1
ATOM 675 C C . SER A 1 98 ? 6.799 -4.352 -71.280 1.00 56.69 98 SER A C 1
ATOM 677 O O . SER A 1 98 ? 7.905 -4.904 -71.285 1.00 56.69 98 SER A O 1
ATOM 679 N N . PRO A 1 99 ? 6.675 -3.021 -71.108 1.00 58.31 99 PRO A N 1
ATOM 680 C CA . PRO A 1 99 ? 7.835 -2.196 -70.795 1.00 58.31 99 PRO A CA 1
ATOM 681 C C . PRO A 1 99 ? 8.503 -2.736 -69.519 1.00 58.31 99 PRO A C 1
ATOM 683 O O . PRO A 1 99 ? 7.794 -3.213 -68.625 1.00 58.31 99 PRO A O 1
ATOM 686 N N . PRO A 1 100 ? 9.843 -2.699 -69.416 1.00 59.25 100 PRO A N 1
ATOM 687 C CA . PRO A 1 100 ? 10.526 -3.139 -68.207 1.00 59.25 100 PRO A CA 1
ATOM 688 C C . PRO A 1 100 ? 9.971 -2.363 -67.008 1.00 59.25 100 PRO A C 1
ATOM 690 O O . PRO A 1 100 ? 9.800 -1.144 -67.081 1.00 59.25 100 PRO A O 1
ATOM 693 N N . ALA A 1 101 ? 9.659 -3.076 -65.921 1.00 55.72 101 ALA A N 1
ATOM 694 C CA . ALA A 1 101 ? 9.247 -2.453 -64.669 1.00 55.72 101 ALA A CA 1
ATOM 695 C C . ALA A 1 101 ? 10.273 -1.367 -64.289 1.00 55.72 101 ALA A C 1
ATOM 697 O O . ALA A 1 101 ? 11.477 -1.611 -64.428 1.00 55.72 101 ALA A O 1
ATOM 698 N N . PRO A 1 102 ? 9.839 -0.169 -63.849 1.00 56.56 102 PRO A N 1
ATOM 699 C CA . PRO A 1 102 ? 10.770 0.876 -63.457 1.00 56.56 102 PRO A CA 1
ATOM 700 C C . PRO A 1 102 ? 11.661 0.330 -62.342 1.00 56.56 102 PRO A C 1
ATOM 702 O O . PRO A 1 102 ? 11.167 -0.161 -61.328 1.00 56.56 102 PRO A O 1
ATOM 705 N N . LEU A 1 103 ? 12.975 0.377 -62.563 1.00 60.22 103 LEU A N 1
ATOM 706 C CA . LEU A 1 103 ? 13.970 -0.014 -61.573 1.00 60.22 103 LEU A CA 1
ATOM 707 C C . LEU A 1 103 ? 13.767 0.868 -60.334 1.00 60.22 103 LEU A C 1
ATOM 709 O O . LEU A 1 103 ? 14.084 2.057 -60.359 1.00 60.22 103 LEU A O 1
ATOM 713 N N . LEU A 1 104 ? 13.179 0.303 -59.277 1.00 62.31 104 LEU A N 1
ATOM 714 C CA . LEU A 1 104 ? 13.021 0.987 -57.997 1.00 62.31 104 LEU A CA 1
ATOM 715 C C . LEU A 1 104 ? 14.421 1.321 -57.454 1.00 62.31 104 LEU A C 1
ATOM 717 O O . LEU A 1 104 ? 15.251 0.413 -57.339 1.00 62.31 104 LEU A O 1
ATOM 721 N N . PRO A 1 105 ? 14.718 2.598 -57.154 1.00 68.69 105 PRO A N 1
ATOM 722 C CA . PRO A 1 105 ? 16.019 2.980 -56.629 1.00 68.69 105 PRO A CA 1
ATOM 723 C C . PRO A 1 105 ? 16.216 2.417 -55.216 1.00 68.69 105 PRO A C 1
ATOM 725 O O . PRO A 1 105 ? 15.267 2.250 -54.453 1.00 68.69 105 PRO A O 1
ATOM 728 N N . CYS A 1 106 ? 17.469 2.137 -54.864 1.00 70.31 106 CYS A N 1
ATOM 729 C CA . CYS A 1 106 ? 17.853 1.776 -53.503 1.00 70.31 106 CYS A CA 1
ATOM 730 C C . CYS A 1 106 ? 17.555 2.909 -52.531 1.00 70.31 106 CYS A C 1
ATOM 732 O O . CYS A 1 106 ? 18.048 4.022 -52.726 1.00 70.31 106 CYS A O 1
ATOM 734 N N . GLU A 1 107 ? 16.845 2.608 -51.448 1.00 76.81 107 GLU A N 1
ATOM 735 C CA . GLU A 1 107 ? 16.611 3.563 -50.372 1.00 76.81 107 GLU A CA 1
ATOM 736 C C . GLU A 1 107 ? 17.392 3.148 -49.117 1.00 76.81 107 GLU A C 1
ATOM 738 O O . GLU A 1 107 ? 17.564 1.955 -48.839 1.00 76.81 107 GLU A O 1
ATOM 743 N N . PRO A 1 108 ? 17.925 4.115 -48.351 1.00 82.06 108 PRO A N 1
ATOM 744 C CA . PRO A 1 108 ? 18.532 3.809 -47.068 1.00 82.06 108 PRO A CA 1
ATOM 745 C C . PRO A 1 108 ? 17.456 3.295 -46.108 1.00 82.06 108 PRO A C 1
ATOM 747 O O . PRO A 1 108 ? 16.377 3.883 -46.002 1.00 82.06 108 PRO A O 1
ATOM 750 N N . CYS A 1 109 ? 17.751 2.234 -45.354 1.00 84.62 109 CYS A N 1
ATOM 751 C CA . CYS A 1 109 ? 16.817 1.765 -44.335 1.00 84.62 109 CYS A CA 1
ATOM 752 C C . CYS A 1 109 ? 16.609 2.865 -43.285 1.00 84.62 109 CYS A C 1
ATOM 754 O O . CYS A 1 109 ? 17.552 3.315 -42.631 1.00 84.62 109 CYS A O 1
ATOM 756 N N . GLY A 1 110 ? 15.368 3.337 -43.152 1.00 86.62 110 GLY A N 1
ATOM 757 C CA . GLY A 1 110 ? 15.010 4.357 -42.169 1.00 86.62 110 GLY A CA 1
ATOM 758 C C . GLY A 1 110 ? 15.155 3.860 -40.727 1.00 86.62 110 GLY A C 1
ATOM 759 O O . GLY A 1 110 ? 15.243 2.660 -40.478 1.00 86.62 110 GLY A O 1
ATOM 760 N N . MET A 1 111 ? 15.130 4.788 -39.765 1.00 91.44 111 MET A N 1
ATOM 761 C CA . MET A 1 111 ? 15.161 4.455 -38.332 1.00 91.44 111 MET A CA 1
ATOM 762 C C . MET A 1 111 ? 14.106 3.399 -37.971 1.00 91.44 111 MET A C 1
ATOM 764 O O . MET A 1 111 ? 12.978 3.433 -38.472 1.00 91.44 111 MET A O 1
ATOM 768 N N . GLY A 1 112 ? 14.474 2.486 -37.076 1.00 90.00 112 GLY A N 1
ATOM 769 C CA . GLY A 1 112 ? 13.676 1.324 -36.693 1.00 90.00 112 GLY A CA 1
ATOM 770 C C . GLY A 1 112 ? 13.752 0.161 -37.682 1.00 90.00 112 GLY A C 1
ATOM 771 O O . GLY A 1 112 ? 13.164 -0.889 -37.432 1.00 90.00 112 GLY A O 1
ATOM 772 N N . ARG A 1 113 ? 14.472 0.307 -38.798 1.00 89.19 113 ARG A N 1
ATOM 773 C CA . ARG A 1 113 ? 14.699 -0.772 -39.757 1.00 89.19 113 ARG A CA 1
ATOM 774 C C . ARG A 1 113 ? 16.181 -1.003 -40.000 1.00 89.19 113 ARG A C 1
ATOM 776 O O . ARG A 1 113 ? 16.990 -0.088 -39.853 1.00 89.19 113 ARG A O 1
ATOM 783 N N . ILE A 1 114 ? 16.521 -2.226 -40.389 1.00 86.19 114 ILE A N 1
ATOM 784 C CA . ILE A 1 114 ? 17.895 -2.648 -40.634 1.00 86.19 114 ILE A CA 1
ATOM 785 C C . ILE A 1 114 ? 18.038 -3.420 -41.946 1.00 86.19 114 ILE A C 1
ATOM 787 O O . ILE A 1 114 ? 17.093 -4.027 -42.449 1.00 86.19 114 ILE A O 1
ATOM 791 N N . SER A 1 115 ? 19.257 -3.403 -42.472 1.00 79.50 115 SER A N 1
ATOM 792 C CA . SER A 1 115 ? 19.715 -4.206 -43.612 1.00 79.50 115 SER A CA 1
ATOM 793 C C . SER A 1 115 ? 20.623 -5.319 -43.081 1.00 79.50 115 SER A C 1
ATOM 795 O O . SER A 1 115 ? 21.843 -5.181 -43.014 1.00 79.50 115 SER A O 1
ATOM 797 N N . HIS A 1 116 ? 20.028 -6.391 -42.561 1.00 67.25 116 HIS A N 1
ATOM 798 C CA . HIS A 1 116 ? 20.795 -7.501 -41.991 1.00 67.25 116 HIS A CA 1
ATOM 799 C C . HIS A 1 116 ? 21.611 -8.225 -43.079 1.00 67.25 116 HIS A C 1
ATOM 801 O O . HIS A 1 116 ? 21.160 -8.331 -44.215 1.00 67.25 116 HIS A O 1
ATOM 807 N N . ALA A 1 117 ? 22.757 -8.823 -42.730 1.00 54.25 117 ALA A N 1
ATOM 808 C CA . ALA A 1 117 ? 23.491 -9.718 -43.643 1.00 54.25 117 ALA A CA 1
ATOM 809 C C . ALA A 1 117 ? 22.690 -10.991 -44.010 1.00 54.25 117 ALA A C 1
ATOM 811 O O . ALA A 1 117 ? 22.986 -11.642 -45.007 1.00 54.25 117 ALA A O 1
ATOM 812 N N . SER A 1 118 ? 21.679 -11.334 -43.201 1.00 51.84 118 SER A N 1
ATOM 813 C CA . SER A 1 118 ? 20.713 -12.419 -43.425 1.00 51.84 118 SER A CA 1
ATOM 814 C C . SER A 1 118 ? 19.342 -11.935 -43.907 1.00 51.84 118 SER A C 1
ATOM 816 O O . SER A 1 118 ? 18.477 -12.764 -44.184 1.00 51.84 118 SER A O 1
ATOM 818 N N . ALA A 1 119 ? 19.107 -10.617 -43.959 1.00 53.22 119 ALA A N 1
ATOM 819 C CA . ALA A 1 119 ? 17.887 -10.085 -44.537 1.00 53.22 119 ALA A CA 1
ATOM 820 C C . ALA A 1 119 ? 18.000 -10.356 -46.028 1.00 53.22 119 ALA A C 1
ATOM 822 O O . ALA A 1 119 ? 18.991 -9.993 -46.663 1.00 53.22 119 ALA A O 1
ATOM 823 N N . ASN A 1 120 ? 17.008 -11.055 -46.561 1.00 54.47 120 ASN A N 1
ATOM 824 C CA . ASN A 1 120 ? 16.921 -11.422 -47.959 1.00 54.47 120 ASN A CA 1
ATOM 825 C C . ASN A 1 120 ? 16.688 -10.138 -48.785 1.00 54.47 120 ASN A C 1
ATOM 827 O O . ASN A 1 120 ? 15.631 -9.950 -49.378 1.00 54.47 120 ASN A O 1
ATOM 831 N N . CYS A 1 121 ? 17.673 -9.230 -48.858 1.00 59.56 121 CYS A N 1
ATOM 832 C CA . CYS A 1 121 ? 17.729 -8.140 -49.836 1.00 59.56 121 CYS A CA 1
ATOM 833 C C . CYS A 1 121 ? 18.067 -8.720 -51.228 1.00 59.56 121 CYS A C 1
ATOM 835 O O . CYS A 1 121 ? 18.788 -8.125 -52.024 1.00 59.56 121 CYS A O 1
ATOM 837 N N . THR A 1 122 ? 17.544 -9.920 -51.507 1.00 53.78 122 THR A N 1
ATOM 838 C CA . THR A 1 122 ? 17.592 -10.663 -52.758 1.00 53.78 122 THR A CA 1
ATOM 839 C C . THR A 1 122 ? 16.445 -10.169 -53.632 1.00 53.78 122 THR A C 1
ATOM 841 O O . THR A 1 122 ? 15.408 -10.816 -53.772 1.00 53.78 122 THR A O 1
ATOM 844 N N . GLY A 1 123 ? 16.605 -8.967 -54.170 1.00 53.00 123 GLY A N 1
ATOM 845 C CA . GLY A 1 123 ? 15.949 -8.600 -55.415 1.00 53.00 123 GLY A CA 1
ATOM 846 C C . GLY A 1 123 ? 16.960 -8.772 -56.540 1.00 53.00 123 GLY A C 1
ATOM 847 O O . GLY A 1 123 ? 18.092 -8.309 -56.404 1.00 53.00 123 GLY A O 1
ATOM 848 N N . ASP A 1 124 ? 16.569 -9.423 -57.633 1.00 52.12 124 ASP A N 1
ATOM 849 C CA . ASP A 1 124 ? 17.252 -9.212 -58.907 1.00 52.12 124 ASP A CA 1
ATOM 850 C C . ASP A 1 124 ? 16.782 -7.867 -59.494 1.00 52.12 124 ASP A C 1
ATOM 852 O O . ASP A 1 124 ? 15.571 -7.628 -59.556 1.00 52.12 124 ASP A O 1
ATOM 856 N N . PRO A 1 125 ? 17.696 -6.983 -59.937 1.00 55.06 125 PRO A N 1
ATOM 857 C CA . PRO A 1 125 ? 19.142 -7.182 -60.005 1.00 55.06 125 PRO A CA 1
ATOM 858 C C . PRO A 1 125 ? 19.874 -6.875 -58.672 1.00 55.06 125 PRO A C 1
ATOM 860 O O . PRO A 1 125 ? 19.457 -5.985 -57.927 1.00 55.06 125 PRO A O 1
ATOM 863 N N . PRO A 1 126 ? 21.031 -7.524 -58.409 1.00 57.31 126 PRO A N 1
ATOM 864 C CA . PRO A 1 126 ? 21.813 -7.487 -57.156 1.00 57.31 126 PRO A CA 1
ATOM 865 C C . PRO A 1 126 ? 22.496 -6.138 -56.840 1.00 57.31 126 PRO A C 1
ATOM 867 O O . PRO A 1 126 ? 23.459 -6.060 -56.078 1.00 57.31 126 PRO A O 1
ATOM 870 N N . SER A 1 127 ? 22.022 -5.038 -57.420 1.00 55.19 127 SER A N 1
ATOM 871 C CA . SER A 1 127 ? 22.653 -3.715 -57.367 1.00 55.19 127 SER A CA 1
ATOM 872 C C . SER A 1 127 ? 22.512 -3.008 -56.011 1.00 55.19 127 SER A C 1
ATOM 874 O O . SER A 1 127 ? 23.136 -1.968 -55.802 1.00 55.19 127 SER A O 1
ATOM 876 N N . CYS A 1 128 ? 21.705 -3.557 -55.096 1.00 60.50 128 CYS A N 1
ATOM 877 C CA . CYS A 1 128 ? 21.282 -2.896 -53.860 1.00 60.50 128 CYS A CA 1
ATOM 878 C C . CYS A 1 128 ? 21.832 -3.509 -52.566 1.00 60.50 128 CYS A C 1
ATOM 880 O O . CYS A 1 128 ? 21.324 -3.219 -51.491 1.00 60.50 128 CYS A O 1
ATOM 882 N N . VAL A 1 129 ? 22.857 -4.361 -52.640 1.00 63.44 129 VAL A N 1
ATOM 883 C CA . VAL A 1 129 ? 23.416 -5.051 -51.464 1.00 63.44 129 VAL A CA 1
ATOM 884 C C . VAL A 1 129 ? 24.596 -4.256 -50.895 1.00 63.44 129 VAL A C 1
ATOM 886 O O . VAL A 1 129 ? 25.750 -4.676 -50.958 1.00 63.44 129 VAL A O 1
ATOM 889 N N . LYS A 1 130 ? 24.325 -3.053 -50.376 1.00 67.19 130 LYS A N 1
ATOM 890 C CA . LYS A 1 130 ? 25.301 -2.273 -49.594 1.00 67.19 130 LYS A CA 1
ATOM 891 C C . LYS A 1 130 ? 24.831 -2.190 -48.141 1.00 67.19 130 LYS A C 1
ATOM 893 O O . LYS A 1 130 ? 23.637 -1.995 -47.932 1.00 67.19 130 LYS A O 1
ATOM 898 N N . PRO A 1 131 ? 25.732 -2.269 -47.141 1.00 70.06 131 PRO A N 1
ATOM 899 C CA . PRO A 1 131 ? 25.354 -2.068 -45.745 1.00 70.06 131 PRO A CA 1
ATOM 900 C C . PRO A 1 131 ? 24.569 -0.759 -45.584 1.00 70.06 131 PRO A C 1
ATOM 902 O O . PRO A 1 131 ? 25.047 0.306 -45.978 1.00 70.06 131 PRO A O 1
ATOM 905 N N . GLY A 1 132 ? 23.349 -0.850 -45.059 1.00 68.31 132 GLY A N 1
ATOM 906 C CA . GLY A 1 132 ? 22.451 0.282 -44.847 1.00 68.31 132 GLY A CA 1
ATOM 907 C C . GLY A 1 132 ? 21.420 0.558 -45.948 1.00 68.31 132 GLY A C 1
ATOM 908 O O . GLY A 1 132 ? 20.537 1.385 -45.718 1.00 68.31 132 GLY A O 1
ATOM 909 N N . TYR A 1 133 ? 21.489 -0.112 -47.104 1.00 71.88 133 TYR A N 1
ATOM 910 C CA . TYR A 1 133 ? 20.589 0.095 -48.248 1.00 71.88 133 TYR A CA 1
ATOM 911 C C . TYR A 1 133 ? 19.885 -1.205 -48.638 1.00 71.88 133 TYR A C 1
ATOM 913 O O . TYR A 1 133 ? 20.549 -2.228 -48.774 1.00 71.88 133 TYR A O 1
ATOM 921 N N . CYS A 1 134 ? 18.572 -1.153 -48.873 1.00 72.19 134 CYS A N 1
ATOM 922 C CA . CYS A 1 134 ? 17.805 -2.230 -49.507 1.00 72.19 134 CYS A CA 1
ATOM 923 C C . CYS A 1 134 ? 16.672 -1.622 -50.364 1.00 72.19 134 CYS A C 1
ATOM 925 O O . CYS A 1 134 ? 16.448 -0.411 -50.373 1.00 72.19 134 CYS A O 1
ATOM 927 N N . LEU A 1 135 ? 15.950 -2.458 -51.113 1.00 70.00 135 LEU A N 1
ATOM 928 C CA . LEU A 1 135 ? 14.692 -2.057 -51.759 1.00 70.00 135 LEU A CA 1
ATOM 929 C C . LEU A 1 135 ? 13.629 -1.695 -50.691 1.00 70.00 135 LEU A C 1
ATOM 931 O O . LEU A 1 135 ? 13.745 -2.163 -49.555 1.00 70.00 135 LEU A O 1
ATOM 935 N N . PRO A 1 136 ? 12.561 -0.938 -51.023 1.00 63.09 136 PRO A N 1
ATOM 936 C CA . PRO A 1 136 ? 11.563 -0.457 -50.050 1.00 63.09 136 PRO A CA 1
ATOM 937 C C . PRO A 1 136 ? 10.911 -1.550 -49.180 1.00 63.09 136 PRO A C 1
ATOM 939 O O . PRO A 1 136 ? 10.485 -1.293 -48.055 1.00 63.09 136 PRO A O 1
ATOM 942 N N . THR A 1 137 ? 10.851 -2.786 -49.679 1.00 67.38 137 THR A N 1
ATOM 943 C CA . THR A 1 137 ? 10.322 -3.973 -48.985 1.00 67.38 137 THR A CA 1
ATOM 944 C C . THR A 1 137 ? 11.391 -4.835 -48.301 1.00 67.38 137 THR A C 1
ATOM 946 O O . THR A 1 137 ? 11.039 -5.760 -47.577 1.00 67.38 137 THR A O 1
ATOM 949 N N . GLY A 1 138 ? 12.681 -4.546 -48.504 1.00 73.38 138 GLY A N 1
ATOM 950 C CA . GLY A 1 138 ? 13.811 -5.351 -48.020 1.00 73.38 138 GLY A CA 1
ATOM 951 C C . GLY A 1 138 ? 14.377 -4.939 -46.656 1.00 73.38 138 GLY A C 1
ATOM 952 O O . GLY A 1 138 ? 15.204 -5.656 -46.105 1.00 73.38 138 GLY A O 1
ATOM 953 N N . CYS A 1 139 ? 13.950 -3.804 -46.095 1.00 81.38 139 CYS A N 1
ATOM 954 C CA . CYS A 1 139 ? 14.389 -3.365 -44.770 1.00 81.38 139 CYS A CA 1
ATOM 955 C C . CYS A 1 139 ? 13.552 -4.020 -43.657 1.00 81.38 139 CYS A C 1
ATOM 957 O O . CYS A 1 139 ? 12.359 -3.719 -43.497 1.00 81.38 139 CYS A O 1
ATOM 959 N N . GLU A 1 140 ? 14.196 -4.860 -42.850 1.00 85.75 140 GLU A N 1
ATOM 960 C CA . GLU A 1 140 ? 13.577 -5.577 -41.733 1.00 85.75 140 GLU A CA 1
ATOM 961 C C . GLU A 1 140 ? 13.338 -4.640 -40.545 1.00 85.75 140 GLU A C 1
ATOM 963 O O . GLU A 1 140 ? 14.169 -3.788 -40.241 1.00 85.75 140 GLU A O 1
ATOM 968 N N . GLN A 1 141 ? 12.191 -4.767 -39.877 1.00 91.25 141 GLN A N 1
ATOM 969 C CA . GLN A 1 141 ? 11.891 -3.988 -38.676 1.00 91.25 141 GLN A CA 1
ATOM 970 C C . GLN A 1 141 ? 12.564 -4.600 -37.451 1.00 91.25 141 GLN A C 1
ATOM 972 O O . GLN A 1 141 ? 12.501 -5.810 -37.253 1.00 91.25 141 GLN A O 1
ATOM 977 N N . CYS A 1 142 ? 13.111 -3.756 -36.577 1.00 93.31 142 CYS A N 1
ATOM 978 C CA . CYS A 1 142 ? 13.573 -4.212 -35.271 1.00 93.31 142 CYS A CA 1
ATOM 979 C C . CYS A 1 142 ? 12.441 -4.893 -34.499 1.00 93.31 142 CYS A C 1
ATOM 981 O O . CYS A 1 142 ? 11.336 -4.359 -34.396 1.00 93.31 142 CYS A O 1
ATOM 983 N N . VAL A 1 143 ? 12.709 -6.073 -33.949 1.00 95.06 143 VAL A N 1
ATOM 984 C CA . VAL A 1 143 ? 11.727 -6.793 -33.133 1.00 95.06 143 VAL A CA 1
ATOM 985 C C . VAL A 1 143 ? 11.479 -6.056 -31.810 1.00 95.06 143 VAL A C 1
ATOM 987 O O . VAL A 1 143 ? 12.361 -5.318 -31.351 1.00 95.06 143 VAL A O 1
ATOM 990 N N . PRO A 1 144 ? 10.316 -6.245 -31.160 1.00 97.00 144 PRO A N 1
ATOM 991 C CA . PRO A 1 144 ? 10.055 -5.689 -29.838 1.00 97.00 144 PRO A CA 1
ATOM 992 C C . PRO A 1 144 ? 11.192 -5.986 -28.858 1.00 97.00 144 PRO A C 1
ATOM 994 O O . PRO A 1 144 ? 11.776 -7.068 -28.869 1.00 97.00 144 PRO A O 1
ATOM 997 N N . GLY A 1 145 ? 11.504 -5.017 -28.001 1.00 96.25 145 GLY A N 1
ATOM 998 C CA . GLY A 1 145 ? 12.684 -5.055 -27.138 1.00 96.25 145 GLY A CA 1
ATOM 999 C C . GLY A 1 145 ? 13.978 -4.612 -27.824 1.00 96.25 145 GLY A C 1
ATOM 1000 O O . GLY A 1 145 ? 15.008 -4.545 -27.161 1.00 96.25 145 GLY A O 1
ATOM 1001 N N . SER A 1 146 ? 13.954 -4.257 -29.109 1.00 96.12 146 SER A N 1
ATOM 1002 C CA . SER A 1 146 ? 15.101 -3.691 -29.822 1.00 96.12 146 SER A CA 1
ATOM 1003 C C . SER A 1 146 ? 14.716 -2.448 -30.619 1.00 96.12 146 SER A C 1
ATOM 1005 O O . SER A 1 146 ? 13.545 -2.236 -30.935 1.00 96.12 146 SER A O 1
ATOM 1007 N N . PHE A 1 147 ? 15.697 -1.604 -30.925 1.00 96.12 147 PHE A N 1
ATOM 1008 C CA . PHE A 1 147 ? 15.505 -0.354 -31.645 1.00 96.12 147 PHE A CA 1
ATOM 1009 C C . PHE A 1 147 ? 16.681 -0.044 -32.578 1.00 96.12 147 PHE A C 1
ATOM 1011 O O . PHE A 1 147 ? 17.780 -0.579 -32.429 1.00 96.12 147 PHE A O 1
ATOM 1018 N N . SER A 1 148 ? 16.454 0.858 -33.531 1.00 94.50 148 SER A N 1
ATOM 1019 C CA . SER A 1 148 ? 17.507 1.462 -34.352 1.00 94.50 148 SER A CA 1
ATOM 1020 C C . SER A 1 148 ? 17.226 2.956 -34.502 1.00 94.50 148 SER A C 1
ATOM 1022 O O . SER A 1 148 ? 16.216 3.347 -35.088 1.00 94.50 148 SER A O 1
ATOM 1024 N N . ASN A 1 149 ? 18.098 3.797 -33.946 1.00 94.75 149 ASN A N 1
ATOM 1025 C CA . ASN A 1 149 ? 17.956 5.258 -33.960 1.00 94.75 149 ASN A CA 1
ATOM 1026 C C . ASN A 1 149 ? 18.723 5.935 -35.106 1.00 94.75 149 ASN A C 1
ATOM 1028 O O . ASN A 1 149 ? 18.670 7.155 -35.243 1.00 94.75 149 ASN A O 1
ATOM 1032 N N . ILE A 1 150 ? 19.439 5.160 -35.920 1.00 90.38 150 ILE A N 1
ATOM 1033 C CA . ILE A 1 150 ? 20.182 5.649 -37.079 1.00 90.38 150 ILE A CA 1
ATOM 1034 C C . ILE A 1 150 ? 19.472 5.242 -38.366 1.00 90.38 150 ILE A C 1
ATOM 1036 O O . ILE A 1 150 ? 18.869 4.172 -38.464 1.00 90.38 150 ILE A O 1
ATOM 1040 N N . THR A 1 151 ? 19.549 6.103 -39.377 1.00 86.75 151 THR A N 1
ATOM 1041 C CA . THR A 1 151 ? 19.318 5.673 -40.756 1.00 86.75 151 THR A CA 1
ATOM 1042 C C . THR A 1 151 ? 20.476 4.777 -41.188 1.00 86.75 151 THR A C 1
ATOM 1044 O O . THR A 1 151 ? 21.583 4.884 -40.662 1.00 86.75 151 THR A O 1
ATOM 1047 N N . MET A 1 152 ? 20.221 3.872 -42.131 1.00 83.12 152 MET A N 1
ATOM 1048 C CA . MET A 1 152 ? 21.203 2.903 -42.621 1.00 83.12 152 MET A CA 1
ATOM 1049 C C . MET A 1 152 ? 21.698 1.908 -41.559 1.00 83.12 152 MET A C 1
ATOM 1051 O O . MET A 1 152 ? 22.821 1.409 -41.636 1.00 83.12 152 MET A O 1
ATOM 1055 N N . GLY A 1 153 ? 20.853 1.591 -40.573 1.00 83.38 153 GLY A N 1
ATOM 1056 C CA . GLY A 1 153 ? 21.163 0.588 -39.560 1.00 83.38 153 GLY A CA 1
ATOM 1057 C C . GLY A 1 153 ? 21.453 -0.786 -40.174 1.00 83.38 153 GLY A C 1
ATOM 1058 O O . GLY A 1 153 ? 20.764 -1.250 -41.088 1.00 83.38 153 GLY A O 1
ATOM 1059 N N . THR A 1 154 ? 22.481 -1.453 -39.662 1.00 84.06 154 THR A N 1
ATOM 1060 C CA . THR A 1 154 ? 22.847 -2.826 -40.048 1.00 84.06 154 THR A CA 1
ATOM 1061 C C . THR A 1 154 ? 22.490 -3.847 -38.972 1.00 84.06 154 THR A C 1
ATOM 1063 O O . THR A 1 154 ? 22.426 -5.037 -39.263 1.00 84.06 154 THR A O 1
ATOM 1066 N N . ASN A 1 155 ? 22.222 -3.395 -37.743 1.00 88.44 155 ASN A N 1
ATOM 1067 C CA . ASN A 1 155 ? 21.823 -4.233 -36.618 1.00 88.44 155 ASN A CA 1
ATOM 1068 C C . ASN A 1 155 ? 20.858 -3.471 -35.693 1.00 88.44 155 ASN A C 1
ATOM 1070 O O . ASN A 1 155 ? 20.910 -2.241 -35.626 1.00 88.44 155 ASN A O 1
ATOM 1074 N N . CYS A 1 156 ? 19.976 -4.195 -35.005 1.00 92.88 156 CYS A N 1
ATOM 1075 C CA . CYS A 1 156 ? 19.096 -3.638 -33.984 1.00 92.88 156 CYS A CA 1
ATOM 1076 C C . CYS A 1 156 ? 19.762 -3.730 -32.614 1.00 92.88 156 CYS A C 1
ATOM 1078 O O . CYS A 1 156 ? 20.258 -4.782 -32.209 1.00 92.88 156 CYS A O 1
ATOM 1080 N N . THR A 1 157 ? 19.730 -2.630 -31.873 1.00 95.56 157 THR A N 1
ATOM 1081 C CA . THR A 1 157 ? 20.259 -2.568 -30.512 1.00 95.56 157 THR A CA 1
ATOM 1082 C C . THR A 1 157 ? 19.154 -2.947 -29.53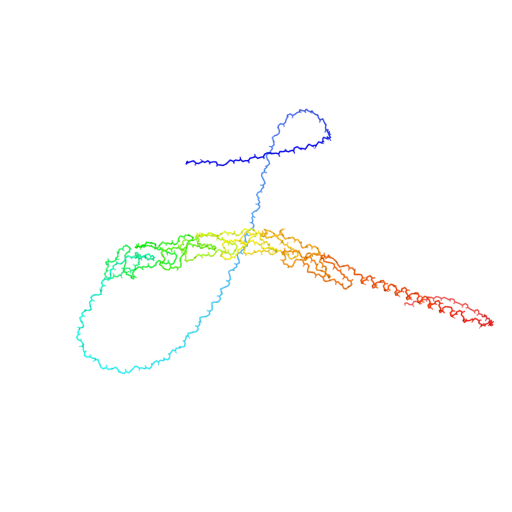6 1.00 95.56 157 THR A C 1
ATOM 1084 O O . THR A 1 157 ? 18.038 -2.441 -29.636 1.00 95.56 157 THR A O 1
ATOM 1087 N N . LEU A 1 158 ? 19.436 -3.832 -28.581 1.00 97.56 158 LEU A N 1
ATOM 1088 C CA . LEU A 1 158 ? 18.476 -4.156 -27.525 1.00 97.56 158 LEU A CA 1
ATOM 1089 C C . LEU A 1 158 ? 18.199 -2.923 -26.656 1.00 97.56 158 LEU A C 1
ATOM 1091 O O . LEU A 1 158 ? 19.084 -2.102 -26.412 1.00 97.56 158 LEU A O 1
ATOM 1095 N N . CYS A 1 159 ? 16.974 -2.803 -26.148 1.00 97.88 159 CYS A N 1
ATOM 1096 C CA . CYS A 1 159 ? 16.675 -1.824 -25.113 1.00 97.88 159 CYS A CA 1
ATOM 1097 C C . CYS A 1 159 ? 17.593 -2.063 -23.917 1.00 97.88 159 CYS A C 1
ATOM 1099 O O . CYS A 1 159 ? 17.654 -3.183 -23.407 1.00 97.88 159 CYS A O 1
ATOM 1101 N N . ALA A 1 160 ? 18.274 -1.013 -23.461 1.00 98.06 160 ALA A N 1
ATOM 1102 C CA . ALA A 1 160 ? 19.058 -1.066 -22.237 1.00 98.06 160 ALA A CA 1
ATOM 1103 C C . ALA A 1 160 ? 18.161 -1.386 -21.030 1.00 98.06 160 ALA A C 1
ATOM 1105 O O . ALA A 1 160 ? 16.945 -1.170 -21.059 1.00 98.06 160 ALA A O 1
ATOM 1106 N N . VAL A 1 161 ? 18.767 -1.856 -19.939 1.00 97.94 161 VAL A N 1
ATOM 1107 C CA . VAL A 1 161 ? 18.065 -2.020 -18.659 1.00 97.94 161 VAL A CA 1
ATOM 1108 C C . VAL A 1 161 ? 17.337 -0.728 -18.265 1.00 97.94 161 VAL A C 1
ATOM 1110 O O . VAL A 1 161 ? 17.749 0.382 -18.612 1.00 97.94 161 VAL A O 1
ATOM 1113 N N . GLY A 1 162 ? 16.200 -0.875 -17.593 1.00 97.75 162 GLY A N 1
ATOM 1114 C CA . GLY A 1 162 ? 15.320 0.246 -17.277 1.00 97.75 162 GLY A CA 1
ATOM 1115 C C . GLY A 1 162 ? 14.473 0.755 -18.442 1.00 97.75 162 GLY A C 1
ATOM 1116 O O . GLY A 1 162 ? 13.608 1.595 -18.215 1.00 97.75 162 GLY A O 1
ATOM 1117 N N . HIS A 1 163 ? 14.654 0.237 -19.658 1.00 98.38 163 HIS A N 1
ATOM 1118 C CA . HIS A 1 163 ? 13.873 0.622 -20.829 1.00 98.38 163 HIS A CA 1
ATOM 1119 C C . HIS A 1 163 ? 13.172 -0.582 -21.458 1.00 98.38 163 HIS A C 1
ATOM 1121 O O . HIS A 1 163 ? 13.617 -1.724 -21.340 1.00 98.38 163 HIS A O 1
ATOM 1127 N N . ALA A 1 164 ? 12.068 -0.317 -22.150 1.00 98.06 164 ALA A N 1
ATOM 1128 C CA . ALA A 1 164 ? 11.345 -1.326 -22.908 1.00 98.06 164 ALA A CA 1
ATOM 1129 C C . ALA A 1 164 ? 10.629 -0.722 -24.121 1.00 98.06 164 ALA A C 1
ATOM 1131 O O . ALA A 1 164 ? 10.317 0.474 -24.157 1.00 98.06 164 ALA A O 1
ATOM 1132 N N . THR A 1 165 ? 10.334 -1.571 -25.104 1.00 97.69 165 THR A N 1
ATOM 1133 C CA . THR A 1 165 ? 9.455 -1.230 -26.228 1.00 97.69 165 THR A CA 1
ATOM 1134 C C . THR A 1 165 ? 8.708 -2.460 -26.727 1.00 97.69 165 THR A C 1
ATOM 1136 O O . THR A 1 165 ? 9.307 -3.505 -26.973 1.00 97.69 165 THR A O 1
ATOM 1139 N N . SER A 1 166 ? 7.395 -2.335 -26.903 1.00 96.75 166 SER A N 1
ATOM 1140 C CA . SER A 1 166 ? 6.555 -3.377 -27.503 1.00 96.75 166 SER A CA 1
ATOM 1141 C C . SER A 1 166 ? 6.394 -3.203 -29.017 1.00 96.75 166 SER A C 1
ATOM 1143 O O . SER A 1 166 ? 5.771 -4.038 -29.673 1.00 96.75 166 SER A O 1
ATOM 1145 N N . LEU A 1 167 ? 6.928 -2.112 -29.574 1.00 96.38 167 LEU A N 1
ATOM 1146 C CA . LEU A 1 167 ? 6.744 -1.738 -30.970 1.00 96.38 167 LEU A CA 1
ATOM 1147 C C . LEU A 1 167 ? 7.727 -2.485 -31.872 1.00 96.38 167 LEU A C 1
ATOM 1149 O O . LEU A 1 167 ? 8.927 -2.520 -31.601 1.00 96.38 167 LEU A O 1
ATOM 1153 N N . HIS A 1 168 ? 7.217 -3.008 -32.987 1.00 95.06 168 HIS A N 1
ATOM 1154 C CA . HIS A 1 168 ? 8.066 -3.391 -34.110 1.00 95.06 168 HIS A CA 1
ATOM 1155 C C . HIS A 1 168 ? 8.606 -2.126 -34.782 1.00 95.06 168 HIS A C 1
ATOM 1157 O O . HIS A 1 168 ? 7.891 -1.140 -34.964 1.00 95.06 168 HIS A O 1
ATOM 1163 N N . GLY A 1 169 ? 9.879 -2.161 -35.146 1.00 92.81 169 GLY A N 1
ATOM 1164 C CA . GLY A 1 169 ? 10.604 -1.052 -35.738 1.00 92.81 169 GLY A CA 1
ATOM 1165 C C . GLY A 1 169 ? 10.728 0.160 -34.823 1.00 92.81 169 GLY A C 1
ATOM 1166 O O . GLY A 1 169 ? 10.615 1.299 -35.282 1.00 92.81 169 GLY A O 1
ATOM 1167 N N . ALA A 1 170 ? 10.929 -0.071 -33.523 1.00 96.06 170 ALA A N 1
ATOM 1168 C CA . ALA A 1 170 ? 11.134 1.009 -32.572 1.00 96.06 170 ALA A CA 1
ATOM 1169 C C . ALA A 1 170 ? 12.365 1.850 -32.953 1.00 96.06 170 ALA A C 1
ATOM 1171 O O . ALA A 1 170 ? 13.422 1.331 -33.318 1.00 96.06 170 ALA A O 1
ATOM 1172 N N . LYS A 1 171 ? 12.220 3.174 -32.866 1.00 96.00 171 LYS A N 1
ATOM 1173 C CA . LYS A 1 171 ? 13.313 4.132 -33.106 1.00 96.00 171 LYS A CA 1
ATOM 1174 C C . LYS A 1 171 ? 14.093 4.441 -31.832 1.00 96.00 171 LYS A C 1
ATOM 1176 O O . LYS A 1 171 ? 15.238 4.864 -31.895 1.00 96.00 171 LYS A O 1
ATOM 1181 N N . GLU A 1 172 ? 13.463 4.206 -30.690 1.00 96.44 172 GLU A N 1
ATOM 1182 C CA . GLU A 1 172 ? 14.003 4.379 -29.349 1.00 96.44 172 GLU A CA 1
ATOM 1183 C C . GLU A 1 172 ? 13.245 3.466 -28.377 1.00 96.44 172 GLU A C 1
ATOM 1185 O O . GLU A 1 172 ? 12.139 3.001 -28.676 1.00 96.44 172 GLU A O 1
ATOM 1190 N N . CYS A 1 173 ? 13.834 3.220 -27.209 1.00 97.75 173 CYS A N 1
ATOM 1191 C CA . CYS A 1 173 ? 13.170 2.518 -26.118 1.00 97.75 173 CYS A CA 1
ATOM 1192 C C . CYS A 1 173 ? 12.700 3.509 -25.056 1.00 97.75 173 CYS A C 1
ATOM 1194 O O . CYS A 1 173 ? 13.438 4.409 -24.663 1.00 97.75 173 CYS A O 1
ATOM 1196 N N . SER A 1 174 ? 11.485 3.306 -24.550 1.00 97.62 174 SER A N 1
ATOM 1197 C CA . SER A 1 174 ? 10.916 4.159 -23.506 1.00 97.62 174 SER A CA 1
ATOM 1198 C C . SER A 1 174 ? 11.404 3.741 -22.113 1.00 97.62 174 SER A C 1
ATOM 1200 O O . SER A 1 174 ? 11.494 2.535 -21.853 1.00 97.62 174 SER A O 1
ATOM 1202 N N . PRO A 1 175 ? 11.716 4.685 -21.204 1.00 98.25 175 PRO A N 1
ATOM 1203 C CA . PRO A 1 175 ? 12.076 4.350 -19.833 1.00 98.25 175 PRO A CA 1
ATOM 1204 C C . PRO A 1 175 ? 10.862 3.806 -19.083 1.00 98.25 175 PRO A C 1
ATOM 1206 O O . PRO A 1 175 ? 9.732 4.266 -19.264 1.00 98.25 175 PRO A O 1
ATOM 1209 N N . CYS A 1 176 ? 11.094 2.853 -18.186 1.00 98.31 176 CYS A N 1
ATOM 1210 C CA . CYS A 1 176 ? 10.051 2.360 -17.304 1.00 98.31 176 CYS A CA 1
ATOM 1211 C C . CYS A 1 176 ? 9.551 3.481 -16.396 1.00 98.31 176 CYS A C 1
ATOM 1213 O O . CYS A 1 176 ? 10.340 4.141 -15.726 1.00 98.31 176 CYS A O 1
ATOM 1215 N N . LEU A 1 177 ? 8.237 3.691 -16.383 1.00 98.31 177 LEU A N 1
ATOM 1216 C CA . LEU A 1 177 ? 7.583 4.651 -15.497 1.00 98.31 177 LEU A CA 1
ATOM 1217 C C . LEU A 1 177 ? 7.730 4.230 -14.020 1.00 98.31 177 LEU A C 1
ATOM 1219 O O . LEU A 1 177 ? 7.902 3.034 -13.754 1.00 98.31 177 LEU A O 1
ATOM 1223 N N . PRO A 1 178 ? 7.593 5.166 -13.060 1.00 98.56 178 PRO A N 1
ATOM 1224 C CA . PRO A 1 178 ? 7.511 4.836 -11.640 1.00 98.56 178 PRO A CA 1
ATOM 1225 C C . PRO A 1 178 ? 6.511 3.704 -11.358 1.00 98.56 178 PRO A C 1
ATOM 1227 O O . PRO A 1 178 ? 5.466 3.588 -11.998 1.00 98.56 178 PRO A O 1
ATOM 1230 N N . GLY A 1 179 ? 6.871 2.834 -10.418 1.00 98.25 179 GLY A N 1
ATOM 1231 C CA . GLY A 1 179 ? 6.168 1.592 -10.106 1.00 98.25 179 GLY A CA 1
ATOM 1232 C C . GLY A 1 179 ? 6.492 0.429 -11.042 1.00 98.25 179 GLY A C 1
ATOM 1233 O O . GLY A 1 179 ? 5.947 -0.664 -10.870 1.00 98.25 179 GLY A O 1
ATOM 1234 N N . ARG A 1 180 ? 7.381 0.622 -12.024 1.00 98.56 180 ARG A N 1
ATOM 1235 C CA . ARG A 1 180 ? 7.810 -0.415 -12.965 1.00 98.56 180 ARG A CA 1
ATOM 1236 C C . ARG A 1 180 ? 9.325 -0.468 -13.107 1.00 98.56 180 ARG A C 1
ATOM 1238 O O . ARG A 1 180 ? 10.033 0.480 -12.786 1.00 98.56 180 ARG A O 1
ATOM 1245 N N . TYR A 1 181 ? 9.813 -1.590 -13.620 1.00 98.31 181 TYR A N 1
ATOM 1246 C CA . TYR A 1 181 ? 11.230 -1.818 -13.859 1.00 98.31 181 TYR A CA 1
ATOM 1247 C C . TYR A 1 181 ? 11.480 -2.711 -15.078 1.00 98.31 181 TYR A C 1
ATOM 1249 O O . TYR A 1 181 ? 10.577 -3.423 -15.530 1.00 98.31 181 TYR A O 1
ATOM 1257 N N . ALA A 1 182 ? 12.718 -2.699 -15.576 1.00 98.12 182 ALA A N 1
ATOM 1258 C CA . ALA A 1 182 ? 13.240 -3.655 -16.551 1.00 98.12 182 ALA A CA 1
ATOM 1259 C C . ALA A 1 182 ? 14.652 -4.101 -16.156 1.00 98.12 182 ALA A C 1
ATOM 1261 O O . ALA A 1 182 ? 15.606 -3.334 -16.253 1.00 98.12 182 ALA A O 1
ATOM 1262 N N . SER A 1 183 ? 14.784 -5.339 -15.672 1.00 97.38 183 SER A N 1
ATOM 1263 C CA . SER A 1 183 ? 16.030 -5.817 -15.053 1.00 97.38 183 SER A CA 1
ATOM 1264 C C . SER A 1 183 ? 17.035 -6.425 -16.028 1.00 97.38 183 SER A C 1
ATOM 1266 O O . SER A 1 183 ? 18.164 -6.711 -15.638 1.00 97.38 183 SER A O 1
ATOM 1268 N N . ARG A 1 184 ? 16.632 -6.663 -17.280 1.00 96.69 184 ARG A N 1
ATOM 1269 C CA . ARG A 1 184 ? 17.516 -7.162 -18.338 1.00 96.69 184 ARG A CA 1
ATOM 1270 C C . ARG A 1 184 ? 17.330 -6.332 -19.596 1.00 96.69 184 ARG A C 1
ATOM 1272 O O . ARG A 1 184 ? 16.304 -5.678 -19.763 1.00 96.69 184 ARG A O 1
ATOM 1279 N N . GLU A 1 185 ? 18.322 -6.397 -20.466 1.00 97.75 185 GLU A N 1
ATOM 1280 C CA . GLU A 1 185 ? 18.224 -5.833 -21.803 1.00 97.75 185 GLU A CA 1
ATOM 1281 C C . GLU A 1 185 ? 17.150 -6.558 -22.624 1.00 97.75 185 GLU A C 1
ATOM 1283 O O . GLU A 1 185 ? 16.749 -7.685 -22.308 1.00 97.75 185 GLU A O 1
ATOM 1288 N N . GLY A 1 186 ? 16.670 -5.906 -23.680 1.00 96.12 186 GLY A N 1
ATOM 1289 C CA . GLY A 1 186 ? 15.756 -6.534 -24.631 1.00 96.12 186 GLY A CA 1
ATOM 1290 C C . GLY A 1 186 ? 14.316 -6.678 -24.137 1.00 96.12 186 GLY A C 1
ATOM 1291 O O . GLY A 1 186 ? 13.558 -7.481 -24.677 1.00 96.12 186 GLY A O 1
ATOM 1292 N N . TRP A 1 187 ? 13.915 -5.961 -23.082 1.00 97.12 187 TRP A N 1
ATOM 1293 C CA . TRP A 1 187 ? 12.560 -6.087 -22.550 1.00 97.12 187 TRP A CA 1
ATOM 1294 C C . TRP A 1 187 ? 11.520 -5.491 -23.494 1.00 97.12 187 TRP A C 1
ATOM 1296 O O . TRP A 1 187 ? 11.606 -4.343 -23.927 1.00 97.12 187 TRP A O 1
ATOM 1306 N N . THR A 1 188 ? 10.480 -6.274 -23.760 1.00 97.50 188 THR A N 1
ATOM 1307 C CA . THR A 1 188 ? 9.349 -5.849 -24.589 1.00 97.50 188 THR A CA 1
ATOM 1308 C C . THR A 1 188 ? 8.335 -5.016 -23.805 1.00 97.50 188 THR A C 1
ATOM 1310 O O . THR A 1 188 ? 7.583 -4.239 -24.386 1.00 97.50 188 THR A O 1
ATOM 1313 N N . ALA A 1 189 ? 8.317 -5.143 -22.474 1.00 97.06 189 ALA A N 1
ATOM 1314 C CA . ALA A 1 189 ? 7.445 -4.378 -21.589 1.00 97.06 189 ALA A CA 1
ATOM 1315 C C . ALA A 1 189 ? 8.033 -4.257 -20.178 1.00 97.06 189 ALA A C 1
ATOM 1317 O O . ALA A 1 189 ? 8.539 -5.231 -19.627 1.00 97.06 189 ALA A O 1
ATOM 1318 N N . CYS A 1 190 ? 7.889 -3.085 -19.555 1.00 98.06 190 CYS A N 1
ATOM 1319 C CA . CYS A 1 190 ? 8.266 -2.862 -18.160 1.00 98.06 190 CYS A CA 1
ATOM 1320 C C . CYS A 1 190 ? 7.336 -3.610 -17.195 1.00 98.06 190 CYS A C 1
ATOM 1322 O O . CYS A 1 190 ? 6.108 -3.445 -17.233 1.00 98.06 190 CYS A O 1
ATOM 1324 N N . ARG A 1 191 ? 7.916 -4.385 -16.275 1.00 98.12 191 ARG A N 1
ATOM 1325 C CA . ARG A 1 191 ? 7.164 -5.140 -15.261 1.00 98.12 191 ARG A CA 1
ATOM 1326 C C . ARG A 1 191 ? 6.862 -4.262 -14.064 1.00 98.12 191 ARG A C 1
ATOM 1328 O O . ARG A 1 191 ? 7.663 -3.412 -13.702 1.00 98.12 191 ARG A O 1
ATOM 1335 N N . LEU A 1 192 ? 5.712 -4.493 -13.443 1.00 98.38 192 LEU A N 1
ATOM 1336 C CA . LEU A 1 192 ? 5.328 -3.789 -12.228 1.00 98.38 192 LEU A CA 1
ATOM 1337 C C . LEU A 1 192 ? 6.158 -4.275 -11.038 1.00 98.38 192 LEU A C 1
ATOM 1339 O O . LEU A 1 192 ? 6.487 -5.463 -10.938 1.00 98.38 192 LEU A O 1
ATOM 1343 N N . CYS A 1 193 ? 6.445 -3.359 -10.119 1.00 98.44 193 CYS A N 1
ATOM 1344 C CA . CYS A 1 193 ? 6.830 -3.723 -8.766 1.00 98.44 193 CYS A CA 1
ATOM 1345 C C . CYS A 1 193 ? 5.695 -4.514 -8.132 1.00 98.44 193 CYS A C 1
ATOM 1347 O O . CYS A 1 193 ? 4.543 -4.097 -8.204 1.00 98.44 193 CYS A O 1
ATOM 1349 N N . ARG A 1 194 ? 6.020 -5.673 -7.559 1.00 98.31 194 ARG A N 1
ATOM 1350 C CA . ARG A 1 194 ? 5.027 -6.479 -6.852 1.00 98.31 194 ARG A CA 1
ATOM 1351 C C . ARG A 1 194 ? 4.595 -5.774 -5.573 1.00 98.31 194 ARG A C 1
ATOM 1353 O O . ARG A 1 194 ? 5.382 -5.013 -5.008 1.00 98.31 194 ARG A O 1
ATOM 1360 N N . ALA A 1 195 ? 3.386 -6.069 -5.111 1.00 98.12 195 ALA A N 1
ATOM 1361 C CA . ALA A 1 195 ? 2.902 -5.635 -3.807 1.00 98.12 195 ALA A CA 1
ATOM 1362 C C . ALA A 1 195 ? 3.949 -5.887 -2.700 1.00 98.12 195 ALA A C 1
ATOM 1364 O O . ALA A 1 195 ? 4.631 -6.915 -2.691 1.00 98.12 195 ALA A O 1
ATOM 1365 N N . GLY A 1 196 ? 4.112 -4.910 -1.808 1.00 98.00 196 GLY A N 1
ATOM 1366 C CA . GLY A 1 196 ? 5.199 -4.854 -0.829 1.00 98.00 196 GLY A CA 1
ATOM 1367 C C . GLY A 1 196 ? 6.503 -4.241 -1.348 1.00 98.00 196 GLY A C 1
ATOM 1368 O O . GLY A 1 196 ? 7.439 -4.044 -0.581 1.00 98.00 196 GLY A O 1
ATOM 1369 N N . SER A 1 197 ? 6.596 -3.903 -2.633 1.00 98.50 197 SER A N 1
ATOM 1370 C CA . SER A 1 197 ? 7.699 -3.126 -3.205 1.00 98.50 197 SER A CA 1
ATOM 1371 C C . SER A 1 197 ? 7.200 -1.883 -3.937 1.00 98.50 197 SER A C 1
ATOM 1373 O O . SER A 1 197 ? 6.034 -1.795 -4.320 1.00 98.50 197 SER A O 1
ATOM 1375 N N . TYR A 1 198 ? 8.089 -0.923 -4.161 1.00 98.56 198 TYR A N 1
ATOM 1376 C CA . TYR A 1 198 ? 7.806 0.315 -4.874 1.00 98.56 198 TYR A CA 1
ATOM 1377 C C . TYR A 1 198 ? 8.997 0.777 -5.720 1.00 98.56 198 TYR A C 1
ATOM 1379 O O . TYR A 1 198 ? 10.127 0.314 -5.544 1.00 98.56 198 TYR A O 1
ATOM 1387 N N . GLN A 1 199 ? 8.753 1.699 -6.650 1.00 98.31 199 GLN A N 1
ATOM 1388 C CA . GLN A 1 199 ? 9.816 2.349 -7.416 1.00 98.31 199 GLN A CA 1
ATOM 1389 C C . GLN A 1 199 ? 9.445 3.797 -7.763 1.00 98.31 199 GLN A C 1
ATOM 1391 O O . GLN A 1 199 ? 8.552 3.995 -8.584 1.00 98.31 199 GLN A O 1
ATOM 1396 N N . PRO A 1 200 ? 10.112 4.812 -7.193 1.00 98.19 200 PRO A N 1
ATOM 1397 C CA . PRO A 1 200 ? 9.762 6.206 -7.460 1.00 98.19 200 PRO A CA 1
ATOM 1398 C C . PRO A 1 200 ? 10.396 6.769 -8.741 1.00 98.19 200 PRO A C 1
ATOM 1400 O O . PRO A 1 200 ? 9.933 7.791 -9.243 1.00 98.19 200 PRO A O 1
ATOM 1403 N N . TYR A 1 201 ? 11.448 6.139 -9.270 1.00 98.00 201 TYR A N 1
ATOM 1404 C CA . TYR A 1 201 ? 12.237 6.687 -10.373 1.00 98.00 201 TYR A CA 1
ATOM 1405 C C . TYR A 1 201 ? 11.853 6.097 -11.732 1.00 98.00 201 TYR A C 1
ATOM 1407 O O . TYR A 1 201 ? 11.446 4.940 -11.845 1.00 98.00 201 TYR A O 1
ATOM 1415 N N . PHE A 1 202 ? 12.037 6.904 -12.778 1.00 98.19 202 PHE A N 1
ATOM 1416 C CA . PHE A 1 202 ? 11.985 6.443 -14.162 1.00 98.19 202 PHE A CA 1
ATOM 1417 C C . PHE A 1 202 ? 13.214 5.591 -14.490 1.00 98.19 202 PHE A C 1
ATOM 1419 O O . PHE A 1 202 ? 14.277 5.768 -13.898 1.00 98.19 202 PHE A O 1
ATOM 1426 N N . GLY A 1 203 ? 13.089 4.698 -15.470 1.00 97.19 203 GLY A N 1
ATOM 1427 C CA . GLY A 1 203 ? 14.235 3.959 -15.998 1.00 97.19 203 GLY A CA 1
ATOM 1428 C C . GLY A 1 203 ? 14.816 2.937 -15.020 1.00 97.19 203 GLY A C 1
ATOM 1429 O O . GLY A 1 203 ? 15.991 2.595 -15.113 1.00 97.19 203 GLY A O 1
ATOM 1430 N N . SER A 1 204 ? 14.037 2.481 -14.036 1.00 97.44 204 SER A N 1
ATOM 1431 C CA . SER A 1 204 ? 14.579 1.620 -12.989 1.00 97.44 204 SER A CA 1
ATOM 1432 C C . SER A 1 204 ? 14.771 0.173 -13.435 1.00 97.44 204 SER A C 1
ATOM 1434 O O . SER A 1 204 ? 13.999 -0.386 -14.216 1.00 97.44 204 SER A O 1
ATOM 1436 N N . ILE A 1 205 ? 15.784 -0.469 -12.860 1.00 98.06 205 ILE A N 1
ATOM 1437 C CA . ILE A 1 205 ? 16.128 -1.873 -13.096 1.00 98.06 205 ILE A CA 1
ATOM 1438 C C . ILE A 1 205 ? 15.557 -2.819 -12.031 1.00 98.06 205 ILE A C 1
ATOM 1440 O O . ILE A 1 205 ? 15.645 -4.037 -12.179 1.00 98.06 205 ILE A O 1
ATOM 1444 N N . GLY A 1 206 ? 14.955 -2.280 -10.967 1.00 97.44 206 GLY A N 1
ATOM 1445 C CA . GLY A 1 206 ? 14.398 -3.062 -9.865 1.00 97.44 206 GLY A CA 1
ATOM 1446 C C . GLY A 1 206 ? 13.428 -2.271 -8.992 1.00 97.44 206 GLY A C 1
ATOM 1447 O O . GLY A 1 206 ? 13.060 -1.140 -9.302 1.00 97.44 206 GLY A O 1
ATOM 1448 N N . CYS A 1 207 ? 13.009 -2.868 -7.880 1.00 98.50 207 CYS A N 1
ATOM 1449 C CA . CYS A 1 207 ? 12.087 -2.253 -6.926 1.00 98.50 207 CYS A CA 1
ATOM 1450 C C . CYS A 1 207 ? 12.687 -2.261 -5.524 1.00 98.50 207 CYS A C 1
ATOM 1452 O O . CYS A 1 207 ? 13.454 -3.160 -5.176 1.00 98.50 207 CYS A O 1
ATOM 1454 N N . PHE A 1 208 ? 12.307 -1.272 -4.723 1.00 98.31 208 PHE A N 1
ATOM 1455 C CA . PHE A 1 208 ? 12.660 -1.179 -3.315 1.00 98.31 208 PHE A CA 1
ATOM 1456 C C . PHE A 1 208 ? 11.544 -1.794 -2.471 1.00 98.31 208 PHE A C 1
ATOM 1458 O O . PHE A 1 208 ? 10.376 -1.539 -2.754 1.00 98.31 208 PHE A O 1
ATOM 1465 N N . PRO A 1 209 ? 11.849 -2.605 -1.454 1.00 98.38 209 PRO A N 1
ATOM 1466 C CA . PRO A 1 209 ? 10.822 -3.116 -0.557 1.00 98.38 209 PRO A CA 1
ATOM 1467 C C . PRO A 1 209 ? 10.297 -2.006 0.368 1.00 98.38 209 PRO A C 1
ATOM 1469 O O . PRO A 1 209 ? 11.043 -1.100 0.737 1.00 98.38 209 PRO A O 1
ATOM 1472 N N . CYS A 1 210 ? 9.029 -2.093 0.769 1.00 98.38 210 CYS A N 1
ATOM 1473 C CA . CYS A 1 210 ? 8.462 -1.221 1.799 1.00 98.38 210 CYS A CA 1
ATOM 1474 C C . CYS A 1 210 ? 9.041 -1.541 3.173 1.00 98.38 210 CYS A C 1
ATOM 1476 O O . CYS A 1 210 ? 9.195 -2.713 3.517 1.00 98.38 210 CYS A O 1
ATOM 1478 N N . GLU A 1 211 ? 9.350 -0.516 3.963 1.00 98.38 211 GLU A N 1
ATOM 1479 C CA . GLU A 1 211 ? 9.851 -0.704 5.324 1.00 98.38 211 GLU A CA 1
ATOM 1480 C C . GLU A 1 211 ? 8.735 -1.131 6.289 1.00 98.38 211 GLU A C 1
ATOM 1482 O O . GLU A 1 211 ? 7.548 -1.153 5.955 1.00 98.38 211 GLU A O 1
ATOM 1487 N N . THR A 1 212 ? 9.119 -1.488 7.516 1.00 98.00 212 THR A N 1
ATOM 1488 C CA . THR A 1 212 ? 8.148 -1.790 8.573 1.00 98.00 212 THR A CA 1
ATOM 1489 C C . THR A 1 212 ? 7.251 -0.586 8.851 1.00 98.00 212 THR A C 1
ATOM 1491 O O . THR A 1 212 ? 7.678 0.571 8.826 1.00 98.00 212 THR A O 1
ATOM 1494 N N . GLY A 1 213 ? 5.983 -0.870 9.134 1.00 97.75 213 GLY A N 1
ATOM 1495 C CA . GLY A 1 213 ? 4.931 0.132 9.261 1.00 97.75 213 GLY A CA 1
ATOM 1496 C C . GLY A 1 213 ? 4.363 0.638 7.939 1.00 97.75 213 GLY A C 1
ATOM 1497 O O . GLY A 1 213 ? 3.463 1.475 7.975 1.00 97.75 213 GLY A O 1
ATOM 1498 N N . GLU A 1 214 ? 4.811 0.125 6.793 1.00 98.56 214 GLU A N 1
ATOM 1499 C CA . GLU A 1 214 ? 4.293 0.498 5.476 1.00 98.56 214 GLU A CA 1
ATOM 1500 C C . GLU A 1 214 ? 3.925 -0.725 4.627 1.00 98.56 214 GLU A C 1
ATOM 1502 O O . GLU A 1 214 ? 4.356 -1.842 4.897 1.00 98.56 214 GLU A O 1
ATOM 1507 N N . PHE A 1 215 ? 3.124 -0.518 3.587 1.00 98.38 215 PHE A N 1
ATOM 1508 C CA . PHE A 1 215 ? 2.731 -1.537 2.617 1.00 98.38 215 PHE A CA 1
ATOM 1509 C C . PHE A 1 215 ? 2.569 -0.918 1.225 1.00 98.38 215 PHE A C 1
ATOM 1511 O O . PHE A 1 215 ? 2.489 0.303 1.076 1.00 98.38 215 PHE A O 1
ATOM 1518 N N . SER A 1 216 ? 2.491 -1.742 0.184 1.00 98.56 216 SER A N 1
ATOM 1519 C CA . SER A 1 216 ? 2.167 -1.269 -1.164 1.00 98.56 216 SER A CA 1
ATOM 1520 C C . SER A 1 216 ? 1.413 -2.315 -1.976 1.00 98.56 216 SER A C 1
ATOM 1522 O O . SER A 1 216 ? 1.501 -3.514 -1.708 1.00 98.56 216 SER A O 1
ATOM 1524 N N . HIS A 1 217 ? 0.699 -1.851 -2.998 1.00 97.81 217 HIS A N 1
ATOM 1525 C CA . HIS A 1 217 ? 0.071 -2.695 -4.013 1.00 97.81 217 HIS A CA 1
ATOM 1526 C C . HIS A 1 217 ? 0.964 -2.824 -5.255 1.00 97.81 217 HIS A C 1
ATOM 1528 O O . HIS A 1 217 ? 1.993 -2.155 -5.369 1.00 97.81 217 HIS A O 1
ATOM 1534 N N . ASP A 1 218 ? 0.573 -3.683 -6.196 1.00 98.19 218 ASP A N 1
ATOM 1535 C CA . ASP A 1 218 ? 1.297 -3.828 -7.457 1.00 98.19 218 ASP A CA 1
ATOM 1536 C C . ASP A 1 218 ? 1.370 -2.498 -8.218 1.00 98.19 218 ASP A C 1
ATOM 1538 O O . ASP A 1 218 ? 0.388 -1.767 -8.342 1.00 98.19 218 ASP A O 1
ATOM 1542 N N . GLY A 1 219 ? 2.549 -2.185 -8.753 1.00 97.56 219 GLY A N 1
ATOM 1543 C CA . GLY A 1 219 ? 2.774 -0.959 -9.515 1.00 97.56 219 GLY A CA 1
ATOM 1544 C C . GLY A 1 219 ? 2.934 0.302 -8.672 1.00 97.56 219 GLY A C 1
ATOM 1545 O O . GLY A 1 219 ? 2.844 1.397 -9.220 1.00 97.56 219 GLY A O 1
ATOM 1546 N N . ALA A 1 220 ? 3.153 0.183 -7.363 1.00 98.12 220 ALA A N 1
ATOM 1547 C CA . ALA A 1 220 ? 3.291 1.345 -6.500 1.00 98.12 220 ALA A CA 1
ATOM 1548 C C . ALA A 1 220 ? 4.578 2.142 -6.775 1.00 98.12 220 ALA A C 1
ATOM 1550 O O . ALA A 1 220 ? 5.680 1.594 -6.846 1.00 98.12 220 ALA A O 1
ATOM 1551 N N . SER A 1 221 ? 4.453 3.466 -6.860 1.00 98.06 221 SER A N 1
ATOM 1552 C CA . SER A 1 221 ? 5.592 4.391 -6.910 1.00 98.06 221 SER A CA 1
ATOM 1553 C C . SER A 1 221 ? 6.087 4.817 -5.524 1.00 98.06 221 SER A C 1
ATOM 1555 O O . SER A 1 221 ? 7.150 5.420 -5.417 1.00 98.06 221 SER A O 1
ATOM 1557 N N . SER A 1 222 ? 5.332 4.508 -4.468 1.00 98.19 222 SER A N 1
ATOM 1558 C CA . SER A 1 222 ? 5.653 4.785 -3.064 1.00 98.19 222 SER A CA 1
ATOM 1559 C C . SER A 1 222 ? 4.949 3.786 -2.146 1.00 98.19 222 SER A C 1
ATOM 1561 O O . SER A 1 222 ? 3.905 3.240 -2.508 1.00 98.19 222 SER A O 1
ATOM 1563 N N . CYS A 1 223 ? 5.479 3.582 -0.945 1.00 98.50 223 CYS A N 1
ATOM 1564 C CA . CYS A 1 223 ? 4.784 2.833 0.098 1.00 98.50 223 CYS A CA 1
ATOM 1565 C C . CYS A 1 223 ? 3.757 3.709 0.822 1.00 98.50 223 CYS A C 1
ATOM 1567 O O . CYS A 1 223 ? 3.854 4.937 0.841 1.00 98.50 223 CYS A O 1
ATOM 1569 N N . LEU A 1 224 ? 2.742 3.061 1.385 1.00 98.31 224 LEU A N 1
ATOM 1570 C CA . LEU A 1 224 ? 1.691 3.674 2.181 1.00 98.31 224 LEU A CA 1
ATOM 1571 C C . LEU A 1 224 ? 1.862 3.238 3.637 1.00 98.31 224 LEU A C 1
ATOM 1573 O O . LEU A 1 224 ? 2.013 2.044 3.891 1.00 98.31 224 LEU A O 1
ATOM 1577 N N . PRO A 1 225 ? 1.788 4.152 4.614 1.00 98.25 225 PRO A N 1
ATOM 1578 C CA . PRO A 1 225 ? 1.857 3.771 6.016 1.00 98.25 225 PRO A CA 1
ATOM 1579 C C . PRO A 1 225 ? 0.604 2.997 6.436 1.00 98.25 225 PRO A C 1
ATOM 1581 O O . PRO A 1 225 ? -0.512 3.304 6.000 1.00 98.25 225 PRO A O 1
ATOM 1584 N N . CYS A 1 226 ? 0.779 2.040 7.344 1.00 98.12 226 CYS A N 1
ATOM 1585 C CA . CYS A 1 226 ? -0.318 1.319 7.974 1.00 98.12 226 CYS A CA 1
ATOM 1586 C C . CYS A 1 226 ? -1.276 2.282 8.673 1.00 98.12 226 CYS A C 1
ATOM 1588 O O . CYS A 1 226 ? -0.854 3.202 9.374 1.00 98.12 226 CYS A O 1
ATOM 1590 N N . ARG A 1 227 ? -2.578 2.081 8.476 1.00 97.38 227 ARG A N 1
ATOM 1591 C CA . ARG A 1 227 ? -3.617 2.870 9.150 1.00 97.38 227 ARG A CA 1
ATOM 1592 C C . ARG A 1 227 ? -3.703 2.516 10.634 1.00 97.38 227 ARG A C 1
ATOM 1594 O O . ARG A 1 227 ? -3.203 1.469 11.054 1.00 97.38 227 ARG A O 1
ATOM 1601 N N . GLU A 1 228 ? -4.388 3.350 11.406 1.00 96.75 228 GLU A N 1
ATOM 1602 C CA . GLU A 1 228 ? -4.731 3.040 12.792 1.00 96.75 228 GLU A CA 1
ATOM 1603 C C . GLU A 1 228 ? -5.437 1.675 12.884 1.00 96.75 228 GLU A C 1
ATOM 1605 O O . GLU A 1 228 ? -6.180 1.257 11.993 1.00 96.75 228 GLU A O 1
ATOM 1610 N N . GLY A 1 229 ? -5.157 0.949 13.959 1.00 95.94 229 GLY A N 1
ATOM 1611 C CA . GLY A 1 229 ? -5.611 -0.416 14.204 1.00 95.94 229 GLY A CA 1
ATOM 1612 C C . GLY A 1 229 ? -4.878 -1.488 13.421 1.00 95.94 229 GLY A C 1
ATOM 1613 O O . GLY A 1 229 ? -5.174 -2.670 13.588 1.00 95.94 229 GLY A O 1
ATOM 1614 N N . THR A 1 230 ? -3.889 -1.101 12.616 1.00 97.50 230 THR A N 1
ATOM 1615 C CA . THR A 1 230 ? -3.022 -2.029 11.895 1.00 97.50 230 THR A CA 1
ATOM 1616 C C . THR A 1 230 ? -1.549 -1.706 12.128 1.00 97.50 230 THR A C 1
ATOM 1618 O O . THR A 1 230 ? -1.200 -0.611 12.571 1.00 97.50 230 THR A O 1
ATOM 1621 N N . TYR A 1 231 ? -0.676 -2.665 11.851 1.00 97.50 231 TYR A N 1
ATOM 1622 C CA . TYR A 1 231 ? 0.773 -2.526 11.912 1.00 97.50 231 TYR A CA 1
ATOM 1623 C C . TYR A 1 231 ? 1.423 -3.398 10.838 1.00 97.50 231 TYR A C 1
ATOM 1625 O O . TYR A 1 231 ? 0.801 -4.313 10.311 1.00 97.50 231 TYR A O 1
ATOM 1633 N N . ASN A 1 232 ? 2.686 -3.147 10.522 1.00 98.00 232 ASN A N 1
ATOM 1634 C CA . ASN A 1 232 ? 3.487 -4.075 9.734 1.00 98.00 232 ASN A CA 1
ATOM 1635 C C . ASN A 1 232 ? 4.858 -4.235 10.396 1.00 98.00 232 ASN A C 1
ATOM 1637 O O . ASN A 1 232 ? 5.574 -3.254 10.584 1.00 98.00 232 ASN A O 1
ATOM 1641 N N . ASN A 1 233 ? 5.208 -5.464 10.758 1.00 97.25 233 ASN A N 1
ATOM 1642 C CA . ASN A 1 233 ? 6.451 -5.808 11.440 1.00 97.25 233 ASN A CA 1
ATOM 1643 C C . ASN A 1 233 ? 7.558 -6.327 10.521 1.00 97.25 233 ASN A C 1
ATOM 1645 O O . ASN A 1 233 ? 8.672 -6.533 10.999 1.00 97.25 233 ASN A O 1
ATOM 1649 N N . GLU A 1 234 ? 7.290 -6.510 9.229 1.00 96.62 234 GLU A N 1
ATOM 1650 C CA . GLU A 1 234 ? 8.266 -7.041 8.281 1.00 96.62 234 GLU A CA 1
ATOM 1651 C C . GLU A 1 234 ? 8.414 -6.142 7.056 1.00 96.62 234 GLU A C 1
ATOM 1653 O O . GLU A 1 234 ? 7.479 -5.497 6.576 1.00 96.62 234 GLU A O 1
ATOM 1658 N N . ARG A 1 235 ? 9.632 -6.107 6.525 1.00 97.81 235 ARG A N 1
ATOM 1659 C CA . ARG A 1 235 ? 9.924 -5.402 5.283 1.00 97.81 235 ARG A CA 1
ATOM 1660 C C . ARG A 1 235 ? 9.296 -6.165 4.115 1.00 97.81 235 ARG A C 1
ATOM 1662 O O . ARG A 1 235 ? 9.437 -7.379 4.014 1.00 97.81 235 ARG A O 1
ATOM 1669 N N . GLY A 1 236 ? 8.668 -5.440 3.198 1.00 96.88 236 GLY A N 1
ATOM 1670 C CA . GLY A 1 236 ? 8.139 -6.009 1.966 1.00 96.88 236 GLY A CA 1
ATOM 1671 C C . GLY A 1 236 ? 6.729 -6.593 2.058 1.00 96.88 236 GLY A C 1
ATOM 1672 O O . GLY A 1 236 ? 6.357 -7.356 1.170 1.00 96.88 236 GLY A O 1
ATOM 1673 N N . GLN A 1 237 ? 5.936 -6.274 3.091 1.00 97.12 237 GLN A N 1
ATOM 1674 C CA . GLN A 1 237 ? 4.552 -6.757 3.140 1.00 97.12 237 GLN A CA 1
ATOM 1675 C C . GLN A 1 237 ? 3.632 -5.983 2.191 1.00 97.12 237 GLN A C 1
ATOM 1677 O O . GLN A 1 237 ? 3.691 -4.761 2.058 1.00 97.12 237 GLN A O 1
ATOM 1682 N N . SER A 1 238 ? 2.719 -6.720 1.565 1.00 97.38 238 SER A N 1
ATOM 1683 C CA . SER A 1 238 ? 1.673 -6.197 0.683 1.00 97.38 238 SER A CA 1
ATOM 1684 C C . SER A 1 238 ? 0.460 -5.625 1.423 1.00 97.38 238 SER A C 1
ATOM 1686 O O . SER A 1 238 ? -0.425 -5.041 0.800 1.00 97.38 238 SER A O 1
ATOM 1688 N N . SER A 1 239 ? 0.375 -5.825 2.738 1.00 97.31 239 SER A N 1
ATOM 1689 C CA . SER A 1 239 ? -0.762 -5.427 3.571 1.00 97.31 239 SER A CA 1
ATOM 1690 C C . SER A 1 239 ? -0.337 -5.270 5.024 1.00 97.31 239 SER A C 1
ATOM 1692 O O . SER A 1 239 ? 0.614 -5.910 5.453 1.00 97.31 239 SER A O 1
ATOM 1694 N N . CYS A 1 240 ? -1.079 -4.478 5.793 1.00 97.94 240 CYS A N 1
ATOM 1695 C CA . CYS A 1 240 ? -0.866 -4.358 7.233 1.00 97.94 240 CYS A CA 1
ATOM 1696 C C . CYS A 1 240 ? -1.670 -5.402 8.015 1.00 97.94 240 CYS A C 1
ATOM 1698 O O . CYS A 1 240 ? -2.794 -5.746 7.650 1.00 97.94 240 CYS A O 1
ATOM 1700 N N . ILE A 1 241 ? -1.098 -5.855 9.123 1.00 97.06 241 ILE A N 1
ATOM 1701 C CA . ILE A 1 241 ? -1.675 -6.793 10.081 1.00 97.06 241 ILE A CA 1
ATOM 1702 C C . ILE A 1 241 ? -2.579 -6.023 11.045 1.00 97.06 241 ILE A C 1
ATOM 1704 O O . ILE A 1 241 ? -2.169 -5.019 11.623 1.00 97.06 241 ILE A O 1
ATOM 1708 N N . THR A 1 242 ? -3.813 -6.480 11.236 1.00 96.12 242 THR A N 1
ATOM 1709 C CA . THR A 1 242 ? -4.746 -5.879 12.201 1.00 96.12 242 THR A CA 1
ATOM 1710 C C . THR A 1 242 ? -4.351 -6.236 13.632 1.00 96.12 242 THR A C 1
ATOM 1712 O O . THR A 1 242 ? -3.943 -7.365 13.906 1.00 96.12 242 THR A O 1
ATOM 1715 N N . CYS A 1 243 ? -4.505 -5.296 14.566 1.00 95.31 243 CYS A N 1
ATOM 1716 C CA . CYS A 1 243 ? -4.384 -5.599 15.988 1.00 95.31 243 CYS A CA 1
ATOM 1717 C C . CYS A 1 243 ? -5.370 -6.699 16.404 1.00 95.31 243 CYS A C 1
ATOM 1719 O O . CYS A 1 243 ? -6.492 -6.774 15.900 1.00 95.31 243 CYS A O 1
ATOM 1721 N N . ALA A 1 244 ? -4.945 -7.549 17.340 1.00 91.56 244 ALA A N 1
ATOM 1722 C CA . ALA A 1 244 ? -5.795 -8.601 17.880 1.00 91.56 244 ALA A CA 1
ATOM 1723 C C . ALA A 1 244 ? -7.078 -8.021 18.496 1.00 91.56 244 ALA A C 1
ATOM 1725 O O . ALA A 1 244 ? -7.088 -6.901 19.014 1.00 91.56 244 ALA A O 1
ATOM 1726 N N . VAL A 1 245 ? -8.159 -8.804 18.460 1.00 88.25 245 VAL A N 1
ATOM 1727 C CA . VAL A 1 245 ? -9.442 -8.409 19.053 1.00 88.25 245 VAL A CA 1
ATOM 1728 C C . VAL A 1 245 ? -9.241 -8.079 20.533 1.00 88.25 245 VAL A C 1
ATOM 1730 O O . VAL A 1 245 ? -8.584 -8.820 21.261 1.00 88.25 245 VAL A O 1
ATOM 1733 N N . GLY A 1 246 ? -9.816 -6.962 20.977 1.00 88.19 246 GLY A N 1
ATOM 1734 C CA . GLY A 1 246 ? -9.624 -6.459 22.336 1.00 88.19 246 GLY A CA 1
ATOM 1735 C C . GLY A 1 246 ? -8.370 -5.617 22.532 1.00 88.19 246 GLY A C 1
ATOM 1736 O O . GLY A 1 246 ? -8.097 -5.216 23.662 1.00 88.19 246 GLY A O 1
ATOM 1737 N N . SER A 1 247 ? -7.667 -5.303 21.446 1.00 93.31 247 SER A N 1
ATOM 1738 C CA . SER A 1 247 ? -6.631 -4.282 21.395 1.00 93.31 247 SER A CA 1
ATOM 1739 C C . SER A 1 247 ? -6.936 -3.248 20.313 1.00 93.31 247 SER A C 1
ATOM 1741 O O . SER A 1 247 ? -7.696 -3.494 19.374 1.00 93.31 247 SER A O 1
ATOM 1743 N N . TYR A 1 248 ? -6.318 -2.080 20.434 1.00 94.38 248 TYR A N 1
ATOM 1744 C CA . TYR A 1 248 ? -6.374 -1.017 19.449 1.00 94.38 248 TYR A CA 1
ATOM 1745 C C . TYR A 1 248 ? -5.007 -0.361 19.263 1.00 94.38 248 TYR A C 1
ATOM 1747 O O . TYR A 1 248 ? -4.163 -0.395 20.152 1.00 94.38 248 TYR A O 1
ATOM 1755 N N . ASN A 1 249 ? -4.783 0.259 18.111 1.00 96.06 249 ASN A N 1
ATOM 1756 C CA . ASN A 1 249 ? -3.579 1.036 17.848 1.00 96.06 249 ASN A CA 1
ATOM 1757 C C . ASN A 1 249 ? -3.957 2.397 17.241 1.00 96.06 249 ASN A C 1
ATOM 1759 O O . ASN A 1 249 ? -4.362 2.440 16.083 1.00 96.06 249 ASN A O 1
ATOM 1763 N N . PRO A 1 250 ? -3.788 3.515 17.962 1.00 95.19 250 PRO A N 1
ATOM 1764 C CA . PRO A 1 250 ? -4.095 4.842 17.434 1.00 95.19 250 PRO A CA 1
ATOM 1765 C C . PRO A 1 250 ? -2.980 5.414 16.541 1.00 95.19 250 PRO A C 1
ATOM 1767 O O . PRO A 1 250 ? -3.119 6.517 16.018 1.00 95.19 250 PRO A O 1
ATOM 1770 N N . THR A 1 251 ? -1.848 4.721 16.392 1.00 95.56 251 THR A N 1
ATOM 1771 C CA . THR A 1 251 ? -0.667 5.221 15.684 1.00 95.56 251 THR A CA 1
ATOM 1772 C C . THR A 1 251 ? -0.629 4.736 14.238 1.00 95.56 251 THR A C 1
ATOM 1774 O O . THR A 1 251 ? -0.511 3.539 13.961 1.00 95.56 251 THR A O 1
ATOM 1777 N N . ARG A 1 252 ? -0.640 5.693 13.305 1.00 97.25 252 ARG A N 1
ATOM 1778 C CA . ARG A 1 252 ? -0.371 5.461 11.882 1.00 97.25 252 ARG A CA 1
ATOM 1779 C C . ARG A 1 252 ? 1.097 5.072 11.665 1.00 97.25 252 ARG A C 1
ATOM 1781 O O . ARG A 1 252 ? 1.993 5.678 12.244 1.00 97.25 252 ARG A O 1
ATOM 1788 N N . GLY A 1 253 ? 1.347 4.087 10.807 1.00 97.06 253 GLY A N 1
ATOM 1789 C CA . GLY A 1 253 ? 2.691 3.605 10.481 1.00 97.06 253 GLY A CA 1
ATOM 1790 C C . GLY A 1 253 ? 3.314 2.711 11.557 1.00 97.06 253 GLY A C 1
ATOM 1791 O O . GLY A 1 253 ? 4.536 2.670 11.696 1.00 97.06 253 GLY A O 1
ATOM 1792 N N . ALA A 1 254 ? 2.496 2.027 12.361 1.00 97.62 254 ALA A N 1
ATOM 1793 C CA . ALA A 1 254 ? 3.002 1.176 13.430 1.00 97.62 254 ALA A CA 1
ATOM 1794 C C . ALA A 1 254 ? 3.834 0.000 12.906 1.00 97.62 254 ALA A C 1
ATOM 1796 O O . ALA A 1 254 ? 3.425 -0.728 12.002 1.00 97.62 254 ALA A O 1
ATOM 1797 N N . LYS A 1 255 ? 4.998 -0.198 13.527 1.00 97.38 255 LYS A N 1
ATOM 1798 C CA . LYS A 1 255 ? 6.045 -1.118 13.059 1.00 97.38 255 LYS A CA 1
ATOM 1799 C C . LYS A 1 255 ? 6.040 -2.480 13.748 1.00 97.38 255 LYS A C 1
ATOM 1801 O O . LYS A 1 255 ? 6.895 -3.308 13.468 1.00 97.38 255 LYS A O 1
ATOM 1806 N N . SER A 1 256 ? 5.152 -2.705 14.710 1.00 96.06 256 SER A N 1
ATOM 1807 C CA . SER A 1 256 ? 5.140 -3.930 15.511 1.00 96.06 256 SER A CA 1
ATOM 1808 C C . SER A 1 256 ? 3.823 -4.101 16.258 1.00 96.06 256 SER A C 1
ATOM 1810 O O . SER A 1 256 ? 3.100 -3.138 16.517 1.00 96.06 256 SER A O 1
ATOM 1812 N N . GLN A 1 257 ? 3.560 -5.338 16.685 1.00 95.38 257 GLN A N 1
ATOM 1813 C CA . GLN A 1 257 ? 2.405 -5.684 17.514 1.00 95.38 257 GLN A CA 1
ATOM 1814 C C . GLN A 1 257 ? 2.4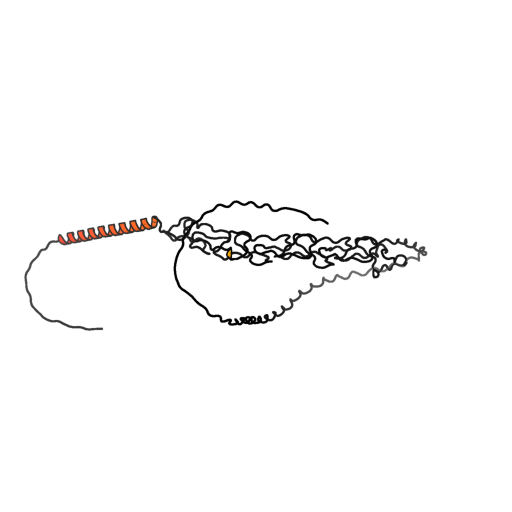02 -4.960 18.867 1.00 95.38 257 GLN A C 1
ATOM 1816 O O . GLN A 1 257 ? 1.342 -4.744 19.442 1.00 95.38 257 GLN A O 1
ATOM 1821 N N . SER A 1 258 ? 3.563 -4.542 19.379 1.00 94.88 258 SER A N 1
ATOM 1822 C CA . SER A 1 258 ? 3.652 -3.793 20.639 1.00 94.88 258 SER A CA 1
ATOM 1823 C C . SER A 1 258 ? 2.978 -2.417 20.583 1.00 94.88 258 SER A C 1
ATOM 1825 O O . SER A 1 258 ? 2.740 -1.825 21.629 1.00 94.88 258 SER A O 1
ATOM 1827 N N . ALA A 1 259 ? 2.660 -1.908 19.387 1.00 95.81 259 ALA A N 1
ATOM 1828 C CA . ALA A 1 259 ? 1.836 -0.712 19.221 1.00 95.81 259 ALA A CA 1
ATOM 1829 C C . ALA A 1 259 ? 0.337 -0.971 19.480 1.00 95.81 259 ALA A C 1
ATOM 1831 O O . ALA A 1 259 ? -0.427 -0.026 19.661 1.00 95.81 259 ALA A O 1
ATOM 1832 N N . CYS A 1 260 ? -0.098 -2.236 19.501 1.00 96.06 260 CYS A N 1
ATOM 1833 C CA . CYS A 1 260 ? -1.466 -2.616 19.833 1.00 96.06 260 CYS A CA 1
ATOM 1834 C C . CYS A 1 260 ? -1.657 -2.599 21.354 1.00 96.06 260 CYS A C 1
ATOM 1836 O O . CYS A 1 260 ? -1.244 -3.514 22.066 1.00 96.06 260 CYS A O 1
ATOM 1838 N N . LEU A 1 261 ? -2.314 -1.553 21.840 1.00 94.31 261 LEU A N 1
ATOM 1839 C CA . LEU A 1 261 ? -2.667 -1.357 23.238 1.00 94.31 261 LEU A CA 1
ATOM 1840 C C . LEU A 1 261 ? -3.933 -2.148 23.584 1.00 94.31 261 LEU A C 1
ATOM 1842 O O . LEU A 1 261 ? -4.853 -2.190 22.769 1.00 94.31 261 LEU A O 1
ATOM 1846 N N . PRO A 1 262 ? -4.036 -2.750 24.778 1.00 93.00 262 PRO A N 1
ATOM 1847 C CA . PRO A 1 262 ? -5.275 -3.389 25.206 1.00 93.00 262 PRO A CA 1
ATOM 1848 C C . PRO A 1 262 ? -6.408 -2.359 25.315 1.00 93.00 262 PRO A C 1
ATOM 1850 O O . PRO A 1 262 ? -6.194 -1.223 25.742 1.00 93.00 262 PRO A O 1
ATOM 1853 N N . CYS A 1 263 ? -7.627 -2.760 24.960 1.00 93.00 263 CYS A N 1
ATOM 1854 C CA . CYS A 1 263 ? -8.809 -1.919 25.108 1.00 93.00 263 CYS A CA 1
ATOM 1855 C C . CYS A 1 263 ? -9.097 -1.678 26.596 1.00 93.00 263 CYS A C 1
ATOM 1857 O O . CYS A 1 263 ? -9.316 -2.648 27.335 1.00 93.00 263 CYS A O 1
ATOM 1859 N N . PRO A 1 264 ? -9.095 -0.411 27.049 1.00 92.12 264 PRO A N 1
ATOM 1860 C CA . PRO A 1 264 ? -9.251 -0.093 28.457 1.00 92.12 264 PRO A CA 1
ATOM 1861 C C . PRO A 1 264 ? -10.652 -0.464 28.943 1.00 92.12 264 PRO A C 1
ATOM 1863 O O . PRO A 1 264 ? -11.637 -0.344 28.212 1.00 92.12 264 PRO A O 1
ATOM 1866 N N . ALA A 1 265 ? -10.742 -0.894 30.201 1.00 90.50 265 ALA A N 1
ATOM 1867 C CA . ALA A 1 265 ? -12.024 -1.122 30.854 1.00 90.50 265 ALA A CA 1
ATOM 1868 C C . ALA A 1 265 ? -12.862 0.169 30.839 1.00 90.50 265 ALA A C 1
ATOM 1870 O O . ALA A 1 265 ? -12.328 1.272 30.956 1.00 90.50 265 ALA A O 1
ATOM 1871 N N . GLY A 1 266 ? -14.175 0.032 30.653 1.00 90.44 266 GLY A N 1
ATOM 1872 C CA . GLY A 1 266 ? -15.079 1.163 30.448 1.00 90.44 266 GLY A CA 1
ATOM 1873 C C . GLY A 1 266 ? -15.126 1.657 29.001 1.00 90.44 266 GLY A C 1
ATOM 1874 O O . GLY A 1 266 ? -15.887 2.564 28.686 1.00 90.44 266 GLY A O 1
ATOM 1875 N N . SER A 1 267 ? -14.360 1.063 28.086 1.00 92.00 267 SER A N 1
ATOM 1876 C CA . SER A 1 267 ? -14.426 1.349 26.651 1.00 92.00 267 SER A CA 1
ATOM 1877 C C . SER A 1 267 ? -14.500 0.067 25.829 1.00 92.00 267 SER A C 1
ATOM 1879 O O . SER A 1 267 ? -14.161 -1.017 26.302 1.00 92.00 267 SER A O 1
ATOM 1881 N N . TYR A 1 268 ? -14.925 0.204 24.578 1.00 89.62 268 TYR A N 1
ATOM 1882 C CA . TYR A 1 268 ? -14.894 -0.848 23.566 1.00 89.62 268 TYR A CA 1
ATOM 1883 C C . TYR A 1 268 ? -14.172 -0.338 22.309 1.00 89.62 268 TYR A C 1
ATOM 1885 O O . TYR A 1 268 ? -14.142 0.865 22.048 1.00 89.62 268 TYR A O 1
ATOM 1893 N N . CYS A 1 269 ? -13.566 -1.235 21.529 1.00 90.94 269 CYS A N 1
ATOM 1894 C CA . CYS A 1 269 ? -12.809 -0.880 20.323 1.00 90.94 269 CYS A CA 1
ATOM 1895 C C . CYS A 1 269 ? -13.429 -1.558 19.090 1.00 90.94 269 CYS A C 1
ATOM 1897 O O . CYS A 1 269 ? -13.121 -2.722 18.836 1.00 90.94 269 CYS A O 1
ATOM 1899 N N . PRO A 1 270 ? -14.304 -0.877 18.325 1.00 86.00 270 PRO A N 1
ATOM 1900 C CA . PRO A 1 270 ? -15.023 -1.504 17.213 1.00 86.00 270 PRO A CA 1
ATOM 1901 C C . PRO A 1 270 ? -14.110 -1.855 16.028 1.00 86.00 270 PRO A C 1
ATOM 1903 O O . PRO A 1 270 ? -14.180 -2.965 15.513 1.00 86.00 270 PRO A O 1
ATOM 1906 N N . ASP A 1 271 ? -13.213 -0.942 15.644 1.00 86.44 271 ASP A N 1
ATOM 1907 C CA . ASP A 1 271 ? -12.386 -1.073 14.430 1.00 86.44 271 ASP A CA 1
ATOM 1908 C C . ASP A 1 271 ? -10.888 -1.229 14.737 1.00 86.44 271 ASP A C 1
ATOM 1910 O O . ASP A 1 271 ? -10.042 -0.933 13.894 1.00 86.44 271 ASP A O 1
ATOM 1914 N N . ALA A 1 272 ? -10.542 -1.586 15.979 1.00 89.62 272 ALA A N 1
ATOM 1915 C CA . ALA A 1 272 ? -9.171 -1.629 16.501 1.00 89.62 272 ALA A CA 1
ATOM 1916 C C . ALA A 1 272 ? -8.358 -0.319 16.346 1.00 89.62 272 ALA A C 1
ATOM 1918 O O . ALA A 1 272 ? -7.175 -0.285 16.660 1.00 89.62 272 ALA A O 1
ATOM 1919 N N . SER A 1 273 ? -8.950 0.790 15.901 1.00 92.12 273 SER A N 1
ATOM 1920 C CA . SER A 1 273 ? -8.255 2.072 15.703 1.00 92.12 273 SER A CA 1
ATOM 1921 C C . SER A 1 273 ? -8.248 2.945 16.957 1.00 92.12 273 SER A C 1
ATOM 1923 O O . SER A 1 273 ? -7.262 3.616 17.255 1.00 92.12 273 SER A O 1
ATOM 1925 N N . ARG A 1 274 ? -9.342 2.924 17.723 1.00 92.31 274 ARG A N 1
ATOM 1926 C CA . ARG A 1 274 ? -9.523 3.736 18.931 1.00 92.31 274 ARG A CA 1
ATOM 1927 C C . ARG A 1 274 ? -10.377 3.025 19.973 1.00 92.31 274 ARG A C 1
ATOM 1929 O O . ARG A 1 274 ? -11.189 2.165 19.632 1.00 92.31 274 ARG A O 1
ATOM 1936 N N . ALA A 1 275 ? -10.246 3.473 21.215 1.00 92.38 275 ALA A N 1
ATOM 1937 C CA . ALA A 1 275 ? -11.166 3.151 22.295 1.00 92.38 275 ALA A CA 1
ATOM 1938 C C . ALA A 1 275 ? -12.345 4.140 22.299 1.00 92.38 275 ALA A C 1
ATOM 1940 O O . ALA A 1 275 ? -12.145 5.355 22.238 1.00 92.38 275 ALA A O 1
ATOM 1941 N N . VAL A 1 276 ? -13.568 3.616 22.357 1.00 91.69 276 VAL A N 1
ATOM 1942 C CA . VAL A 1 276 ? -14.815 4.383 22.455 1.00 91.69 276 VAL A CA 1
ATOM 1943 C C . VAL A 1 276 ? -15.440 4.124 23.829 1.00 91.69 276 VAL A C 1
ATOM 1945 O O . VAL A 1 276 ? -15.560 2.956 24.206 1.00 91.69 276 VAL A O 1
ATOM 1948 N N . PRO A 1 277 ? -15.850 5.163 24.584 1.00 92.25 277 PRO A N 1
ATOM 1949 C CA . PRO A 1 277 ? -16.503 4.983 25.877 1.00 92.25 277 PRO A CA 1
ATOM 1950 C C . PRO A 1 277 ? -17.740 4.090 25.779 1.00 92.25 277 PRO A C 1
ATOM 1952 O O . PRO A 1 277 ? -18.502 4.176 24.814 1.00 92.25 277 PRO A O 1
ATOM 1955 N N . CYS A 1 278 ? -17.959 3.252 26.793 1.00 92.50 278 CYS A N 1
ATOM 1956 C CA . CYS A 1 278 ? -19.157 2.421 26.863 1.00 92.50 278 CYS A CA 1
ATOM 1957 C C . CYS A 1 278 ? -20.412 3.318 26.884 1.00 92.50 278 CYS A C 1
ATOM 1959 O O . CYS A 1 278 ? -20.429 4.291 27.644 1.00 92.50 278 CYS A O 1
ATOM 1961 N N . PRO A 1 279 ? -21.448 3.033 26.077 1.00 92.75 279 PRO A N 1
ATOM 1962 C CA . PRO A 1 279 ? -22.691 3.795 26.112 1.00 92.75 279 PRO A CA 1
ATOM 1963 C C . PRO A 1 279 ? -23.426 3.597 27.444 1.00 92.75 279 PRO A C 1
ATOM 1965 O O . PRO A 1 279 ? -23.238 2.590 28.127 1.00 92.75 279 PRO A O 1
ATOM 1968 N N . SER A 1 280 ? -24.302 4.541 27.793 1.00 89.94 280 SER A N 1
ATOM 1969 C CA . SER A 1 280 ? -25.195 4.408 28.950 1.00 89.94 280 SER A CA 1
ATOM 1970 C C . SER A 1 280 ? -26.054 3.138 28.857 1.00 89.94 280 SER A C 1
ATOM 1972 O O . SER A 1 280 ? -26.302 2.606 27.768 1.00 89.94 280 SER A O 1
ATOM 1974 N N . ASP A 1 281 ? -26.475 2.623 30.015 1.00 89.12 281 ASP A N 1
ATOM 1975 C CA . ASP A 1 281 ? -27.194 1.345 30.166 1.00 89.12 281 ASP A CA 1
ATOM 1976 C C . ASP A 1 281 ? -26.421 0.099 29.689 1.00 89.12 281 ASP A C 1
ATOM 1978 O O . ASP A 1 281 ? -26.983 -1.000 29.606 1.00 89.12 281 ASP A O 1
ATOM 1982 N N . HIS A 1 282 ? -25.123 0.249 29.408 1.00 92.31 282 HIS A N 1
ATOM 1983 C CA . HIS A 1 282 ? -24.209 -0.842 29.096 1.00 92.31 282 HIS A CA 1
ATOM 1984 C C . HIS A 1 282 ? -22.981 -0.801 30.007 1.00 92.31 282 HIS A C 1
ATOM 1986 O O . HIS A 1 282 ? -22.637 0.235 30.576 1.00 92.31 282 HIS A O 1
ATOM 1992 N N . TYR A 1 283 ? -22.311 -1.940 30.142 1.00 91.19 283 TYR A N 1
ATOM 1993 C CA . TYR A 1 283 ? -21.026 -2.047 30.818 1.00 91.19 283 TYR A CA 1
ATOM 1994 C C . TYR A 1 283 ? -20.002 -2.739 29.918 1.00 91.19 283 TYR A C 1
ATOM 1996 O O . TYR A 1 283 ? -20.336 -3.620 29.120 1.00 91.19 283 TYR A O 1
ATOM 2004 N N . CYS A 1 284 ? -18.748 -2.310 30.049 1.00 92.31 284 CYS A N 1
ATOM 2005 C CA . CYS A 1 284 ? -17.625 -2.797 29.262 1.00 92.31 284 CYS A CA 1
ATOM 2006 C C . CYS A 1 284 ? -16.502 -3.212 30.231 1.00 92.31 284 CYS A C 1
ATOM 2008 O O . CYS A 1 284 ? -15.779 -2.342 30.726 1.00 92.31 284 CYS A O 1
ATOM 2010 N N . PRO A 1 285 ? -16.327 -4.513 30.537 1.00 85.31 285 PRO A N 1
ATOM 2011 C CA . PRO A 1 285 ? -15.293 -4.970 31.474 1.00 85.31 285 PRO A CA 1
ATOM 2012 C C . PRO A 1 285 ? -13.859 -4.784 30.939 1.00 85.31 285 PRO A C 1
ATOM 2014 O O . PRO A 1 285 ? -12.905 -4.887 31.706 1.00 85.31 285 PRO A O 1
ATOM 2017 N N . GLY A 1 286 ? -13.705 -4.471 29.646 1.00 80.81 286 GLY A N 1
ATOM 2018 C CA . GLY A 1 286 ? -12.430 -4.319 28.943 1.00 80.81 286 GLY A CA 1
ATOM 2019 C C . GLY A 1 286 ? -12.168 -5.457 27.953 1.00 80.81 286 GLY A C 1
ATOM 2020 O O . GLY A 1 286 ? -12.904 -6.449 27.894 1.00 80.81 286 GLY A O 1
ATOM 2021 N N . GLY A 1 287 ? -11.116 -5.307 27.146 1.00 78.75 287 GLY A N 1
ATOM 2022 C CA . GLY A 1 287 ? -10.702 -6.322 26.173 1.00 78.75 287 GLY A CA 1
ATOM 2023 C C . GLY A 1 287 ? -11.649 -6.456 24.964 1.00 78.75 287 GLY A C 1
ATOM 2024 O O . GLY A 1 287 ? -12.145 -5.445 24.470 1.00 78.75 287 GLY A O 1
ATOM 2025 N N . PRO A 1 288 ? -11.886 -7.676 24.433 1.00 73.56 288 PRO A N 1
ATOM 2026 C CA . PRO A 1 288 ? -12.600 -7.901 23.166 1.00 73.56 288 PRO A CA 1
ATOM 2027 C C . PRO A 1 288 ? -14.125 -7.763 23.276 1.00 73.56 288 PRO A C 1
ATOM 2029 O O . PRO A 1 288 ? -14.845 -8.059 22.323 1.00 73.56 288 PRO A O 1
ATOM 2032 N N . SER A 1 289 ? -14.632 -7.388 24.451 1.00 72.38 289 SER A N 1
ATOM 2033 C CA . SER A 1 289 ? -16.060 -7.402 24.736 1.00 72.38 289 SER A CA 1
ATOM 2034 C C . SER A 1 289 ? -16.771 -6.221 24.072 1.00 72.38 289 SER A C 1
ATOM 2036 O O . SER A 1 289 ? -16.420 -5.058 24.265 1.00 72.38 289 SER A O 1
ATOM 2038 N N . ALA A 1 290 ? -17.798 -6.533 23.278 1.00 83.75 290 ALA A N 1
ATOM 2039 C CA . ALA A 1 290 ? -18.777 -5.543 22.853 1.00 83.75 290 ALA A CA 1
ATOM 2040 C C . ALA A 1 290 ? -19.564 -5.028 24.079 1.00 83.75 290 ALA A C 1
ATOM 2042 O O . ALA A 1 290 ? -19.662 -5.753 25.076 1.00 83.75 290 ALA A O 1
ATOM 2043 N N . PRO A 1 291 ? -20.152 -3.818 24.019 1.00 89.75 291 PRO A N 1
ATOM 2044 C CA . PRO A 1 291 ? -20.955 -3.277 25.112 1.00 89.75 291 PRO A CA 1
ATOM 2045 C C . PRO A 1 291 ? -22.047 -4.258 25.546 1.00 89.75 291 PRO A C 1
ATOM 2047 O O . PRO A 1 291 ? -22.865 -4.687 24.731 1.00 89.75 291 PRO A O 1
ATOM 2050 N N . GLN A 1 292 ? -22.079 -4.609 26.832 1.00 91.31 292 GLN A N 1
ATOM 2051 C CA . GLN A 1 292 ? -23.073 -5.533 27.374 1.00 91.31 292 GLN A CA 1
ATOM 2052 C C . GLN A 1 292 ? -24.192 -4.755 28.057 1.00 91.31 292 GLN A C 1
ATOM 2054 O O . GLN A 1 292 ? -23.926 -3.925 28.920 1.00 91.31 292 GLN A O 1
ATOM 2059 N N . LYS A 1 293 ? -25.450 -5.025 27.693 1.00 93.00 293 LYS A N 1
ATOM 2060 C CA . LYS A 1 293 ? -26.608 -4.349 28.293 1.00 93.00 293 LYS A CA 1
ATOM 2061 C C . LYS A 1 293 ? -26.749 -4.713 29.771 1.00 93.00 293 LYS A C 1
ATOM 2063 O O . LYS A 1 293 ? -26.599 -5.879 30.144 1.00 93.00 293 LYS A O 1
ATOM 2068 N N . CYS A 1 294 ? -27.078 -3.732 30.607 1.00 91.19 294 CYS A N 1
ATOM 2069 C CA . CYS A 1 294 ? -27.301 -3.987 32.022 1.00 91.19 294 CYS A CA 1
ATOM 2070 C C . CYS A 1 294 ? -28.561 -4.845 32.272 1.00 91.19 294 CYS A C 1
ATOM 2072 O O . CYS A 1 294 ? -29.585 -4.656 31.606 1.00 91.19 294 CYS A O 1
ATOM 2074 N N . PRO A 1 295 ? -28.515 -5.789 33.237 1.00 89.94 295 PRO A N 1
ATOM 2075 C CA . PRO A 1 295 ? -29.694 -6.530 33.683 1.00 89.94 295 PRO A CA 1
ATOM 2076 C C . PRO A 1 295 ? -30.780 -5.603 34.241 1.00 89.94 295 PRO A C 1
ATOM 2078 O O . PRO A 1 295 ? -30.487 -4.505 34.712 1.00 89.94 295 PRO A O 1
ATOM 2081 N N . ALA A 1 296 ? -32.030 -6.076 34.262 1.00 85.44 296 ALA A N 1
ATOM 2082 C CA . ALA A 1 296 ? -33.155 -5.313 34.802 1.00 85.44 296 ALA A CA 1
ATOM 2083 C C . ALA A 1 296 ? -32.867 -4.784 36.222 1.00 85.44 296 ALA A C 1
ATOM 2085 O O . ALA A 1 296 ? -32.282 -5.485 37.049 1.00 85.44 296 ALA A O 1
ATOM 2086 N N . LEU A 1 297 ? -33.303 -3.547 36.495 1.00 81.31 297 LEU A N 1
ATOM 2087 C CA . LEU A 1 297 ? -33.100 -2.808 37.754 1.00 81.31 297 LEU A CA 1
ATOM 2088 C C . LEU A 1 297 ? -31.647 -2.387 38.051 1.00 81.31 297 LEU A C 1
ATOM 2090 O O . LEU A 1 297 ? -31.409 -1.741 39.078 1.00 81.31 297 LEU A O 1
ATOM 2094 N N . LYS A 1 298 ? -30.691 -2.674 37.160 1.00 88.25 298 LYS A N 1
ATOM 2095 C CA . LYS A 1 298 ? -29.329 -2.128 37.202 1.00 88.25 298 LYS A CA 1
ATOM 2096 C C . LYS A 1 298 ? -29.108 -1.147 36.050 1.00 88.25 298 LYS A C 1
ATOM 2098 O O . LYS A 1 298 ? -29.642 -1.344 34.965 1.00 88.25 298 LYS A O 1
ATOM 2103 N N . GLY A 1 299 ? -28.335 -0.100 36.306 1.00 88.25 299 GLY A N 1
ATOM 2104 C CA . GLY A 1 299 ? -28.014 0.967 35.360 1.00 88.25 299 GLY A CA 1
ATOM 2105 C C . GLY A 1 299 ? -26.513 1.220 35.312 1.00 88.25 299 GLY A C 1
ATOM 2106 O O . GLY A 1 299 ? -25.743 0.611 36.061 1.00 88.25 299 GLY A O 1
ATOM 2107 N N . SER A 1 300 ? -26.100 2.079 34.388 1.00 90.50 300 SER A N 1
ATOM 2108 C CA . SER A 1 300 ? -24.695 2.378 34.141 1.00 90.50 300 SER A CA 1
ATOM 2109 C C . SER A 1 300 ? -24.537 3.708 33.400 1.00 90.50 300 SER A C 1
ATOM 2111 O O . SER A 1 300 ? -25.276 3.973 32.447 1.00 90.50 300 SER A O 1
ATOM 2113 N N . ASP A 1 301 ? -23.561 4.510 33.826 1.00 87.81 301 ASP A N 1
ATOM 2114 C CA . ASP A 1 301 ? -23.163 5.754 33.166 1.00 87.81 301 ASP A CA 1
ATOM 2115 C C . ASP A 1 301 ? -22.204 5.489 31.994 1.00 87.81 301 ASP A C 1
ATOM 2117 O O . ASP A 1 301 ? -21.634 4.403 31.847 1.00 87.81 301 ASP A O 1
ATOM 2121 N N . SER A 1 302 ? -21.989 6.503 31.150 1.00 87.38 302 SER A N 1
ATOM 2122 C CA . SER A 1 302 ? -21.022 6.398 30.058 1.00 87.38 302 SER A CA 1
ATOM 2123 C C . SER A 1 302 ? -19.635 6.054 30.600 1.00 87.38 302 SER A C 1
ATOM 2125 O O . SER A 1 302 ? -19.111 6.761 31.462 1.00 87.38 302 SER A O 1
ATOM 2127 N N . GLY A 1 303 ? -19.022 5.000 30.070 1.00 87.38 303 GLY A N 1
ATOM 2128 C CA . GLY A 1 303 ? -17.698 4.564 30.501 1.00 87.38 303 GLY A CA 1
ATOM 2129 C C . GLY A 1 303 ? -17.670 3.565 31.661 1.00 87.38 303 GLY A C 1
ATOM 2130 O O . GLY A 1 303 ? -16.592 3.314 32.200 1.00 87.38 303 GLY A O 1
ATOM 2131 N N . ALA A 1 304 ? -18.801 2.988 32.083 1.00 88.06 304 ALA A N 1
ATOM 2132 C CA . ALA A 1 304 ? -18.767 2.078 33.224 1.00 88.06 304 ALA A CA 1
ATOM 2133 C C . ALA A 1 304 ? -18.177 0.697 32.905 1.00 88.06 304 ALA A C 1
ATOM 2135 O O . ALA A 1 304 ? -18.376 0.100 31.841 1.00 88.06 304 ALA A O 1
ATOM 2136 N N . THR A 1 305 ? -17.508 0.145 33.913 1.00 90.25 305 THR A N 1
ATOM 2137 C CA . THR A 1 305 ? -16.928 -1.203 33.911 1.00 90.25 305 THR A CA 1
ATOM 2138 C C . THR A 1 305 ? -17.880 -2.268 34.458 1.00 90.25 305 THR A C 1
ATOM 2140 O O . THR A 1 305 ? -17.664 -3.457 34.240 1.00 90.25 305 THR A O 1
ATOM 2143 N N . SER A 1 306 ? -18.939 -1.863 35.165 1.00 89.56 306 SER A N 1
ATOM 2144 C CA . SER A 1 306 ? -19.935 -2.751 35.776 1.00 89.56 306 SER A CA 1
ATOM 2145 C C . SER A 1 306 ? -21.267 -2.024 35.992 1.00 89.56 306 SER A C 1
ATOM 2147 O O . SER A 1 306 ? -21.295 -0.798 36.068 1.00 89.56 306 SER A O 1
ATOM 2149 N N . CYS A 1 307 ? -22.370 -2.772 36.098 1.00 91.88 307 CYS A N 1
ATOM 2150 C CA . CYS A 1 307 ? -23.695 -2.197 36.355 1.00 91.88 307 CYS A CA 1
ATOM 2151 C C . CYS A 1 307 ? -23.966 -2.036 37.855 1.00 91.88 307 CYS A C 1
ATOM 2153 O O . CYS A 1 307 ? -23.791 -2.985 38.630 1.00 91.88 307 CYS A O 1
ATOM 2155 N N . THR A 1 308 ? -24.501 -0.883 38.248 1.00 91.31 308 THR A N 1
ATOM 2156 C CA . THR A 1 308 ? -24.877 -0.569 39.632 1.00 91.31 308 THR A CA 1
ATOM 2157 C C . THR A 1 308 ? -26.395 -0.669 39.835 1.00 91.31 308 THR A C 1
ATOM 2159 O O . THR A 1 308 ? -27.162 -0.532 38.878 1.00 91.31 308 THR A O 1
ATOM 2162 N N . PRO A 1 309 ? -26.880 -0.966 41.056 1.00 90.50 309 PRO A N 1
ATOM 2163 C CA . PRO A 1 309 ? -28.315 -0.983 41.332 1.00 90.50 309 PRO A CA 1
ATOM 2164 C C . PRO A 1 309 ? -28.921 0.414 41.148 1.00 90.50 309 PRO A C 1
ATOM 2166 O O . PRO A 1 309 ? -28.389 1.398 41.657 1.00 90.50 309 PRO A O 1
ATOM 2169 N N . THR A 1 310 ? -30.047 0.501 40.440 1.00 89.50 310 THR A N 1
ATOM 2170 C CA . THR A 1 310 ? -30.750 1.778 40.219 1.00 89.50 310 THR A CA 1
ATOM 2171 C C . THR A 1 310 ? -31.499 2.246 41.469 1.00 89.50 310 THR A C 1
ATOM 2173 O O . THR A 1 310 ? -31.840 1.447 42.341 1.00 89.50 310 THR A O 1
ATOM 2176 N N . ALA A 1 311 ? -31.859 3.533 41.532 1.00 86.19 311 ALA A N 1
ATOM 2177 C CA . ALA A 1 311 ? -32.763 4.052 42.566 1.00 86.19 311 ALA A CA 1
ATOM 2178 C C . ALA A 1 311 ? -34.077 3.249 42.639 1.00 86.19 311 ALA A C 1
ATOM 2180 O O . ALA A 1 311 ? -34.565 2.950 43.726 1.00 86.19 311 ALA A O 1
ATOM 2181 N N . SER A 1 312 ? -34.596 2.807 41.489 1.00 84.06 312 SER A N 1
ATOM 2182 C CA . SER A 1 312 ? -35.784 1.954 41.387 1.00 84.06 312 SER A CA 1
ATOM 2183 C C . SER A 1 312 ? -35.625 0.624 42.130 1.00 84.06 312 SER A C 1
ATOM 2185 O O . SER A 1 312 ? -36.568 0.171 42.771 1.00 84.06 312 SER A O 1
ATOM 2187 N N . PHE A 1 313 ? -34.432 0.019 42.109 1.00 89.25 313 PHE A N 1
ATOM 2188 C CA . PHE A 1 313 ? -34.135 -1.194 42.876 1.00 89.25 313 PHE A CA 1
ATOM 2189 C C . PHE A 1 313 ? -34.258 -0.949 44.386 1.00 89.25 313 PHE A C 1
ATOM 2191 O O . PHE A 1 313 ? -34.936 -1.702 45.086 1.00 89.25 313 PHE A O 1
ATOM 2198 N N . TYR A 1 314 ? -33.662 0.139 44.883 1.00 90.06 314 TYR A N 1
ATOM 2199 C CA . TYR A 1 314 ? -33.728 0.501 46.302 1.00 90.06 314 TYR A CA 1
ATOM 2200 C C . TYR A 1 314 ? -35.145 0.885 46.746 1.00 90.06 314 TYR A C 1
ATOM 2202 O O . TYR A 1 314 ? -35.558 0.515 47.844 1.00 90.06 314 TYR A O 1
ATOM 2210 N N . ILE A 1 315 ? -35.913 1.561 45.886 1.00 90.31 315 ILE A N 1
ATOM 2211 C CA . ILE A 1 315 ? -37.315 1.907 46.155 1.00 90.31 315 ILE A CA 1
ATOM 2212 C C . ILE A 1 315 ? -38.171 0.641 46.271 1.00 90.31 315 ILE A C 1
ATOM 2214 O O . ILE A 1 315 ? -38.942 0.523 47.221 1.00 90.31 315 ILE A O 1
ATOM 2218 N N . ILE A 1 316 ? -38.014 -0.330 45.363 1.00 90.50 316 ILE A N 1
ATOM 2219 C CA . ILE A 1 316 ? -38.750 -1.605 45.428 1.00 90.50 316 ILE A CA 1
ATOM 2220 C C . ILE A 1 316 ? -38.446 -2.328 46.742 1.00 90.50 316 ILE A C 1
ATOM 2222 O O . ILE A 1 316 ? -39.371 -2.744 47.438 1.00 90.50 316 ILE A O 1
ATOM 2226 N N . ILE A 1 317 ? -37.168 -2.418 47.126 1.00 92.56 317 ILE A N 1
ATOM 2227 C CA . ILE A 1 317 ? -36.772 -3.038 48.396 1.00 92.56 317 ILE A CA 1
ATOM 2228 C C . ILE A 1 317 ? -37.415 -2.309 49.580 1.00 92.56 317 ILE A C 1
ATOM 2230 O O . ILE A 1 317 ? -38.002 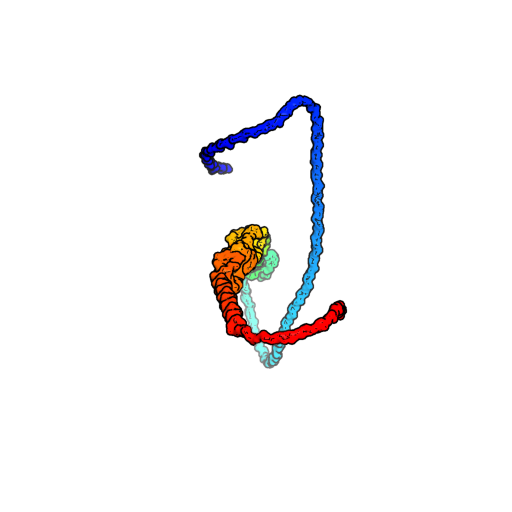-2.958 50.444 1.00 92.56 317 ILE A O 1
ATOM 2234 N N . ALA A 1 318 ? -37.365 -0.975 49.612 1.00 93.81 318 ALA A N 1
ATOM 2235 C CA . ALA A 1 318 ? -37.955 -0.189 50.691 1.00 93.81 318 ALA A CA 1
ATOM 2236 C C . ALA A 1 318 ? -39.476 -0.402 50.805 1.00 93.81 318 ALA A C 1
ATOM 2238 O O . ALA A 1 318 ? -39.986 -0.604 51.907 1.00 93.81 318 ALA A O 1
ATOM 2239 N N . VAL A 1 319 ? -40.200 -0.426 49.680 1.00 95.69 319 VAL A N 1
ATOM 2240 C CA . VAL A 1 319 ? -41.653 -0.670 49.648 1.00 95.69 319 VAL A CA 1
ATOM 2241 C C . VAL A 1 319 ? -41.990 -2.089 50.110 1.00 95.69 319 VAL A C 1
ATOM 2243 O O . VAL A 1 319 ? -42.908 -2.264 50.911 1.00 95.69 319 VAL A O 1
ATOM 2246 N N . CYS A 1 320 ? -41.234 -3.101 49.674 1.00 94.81 320 CYS A N 1
ATOM 2247 C CA . CYS A 1 320 ? -41.417 -4.481 50.126 1.00 94.81 320 CYS A CA 1
ATOM 2248 C C . CYS A 1 320 ? -41.176 -4.623 51.635 1.00 94.81 320 CYS A C 1
ATOM 2250 O O . CYS A 1 320 ? -41.973 -5.257 52.326 1.00 94.81 320 CYS A O 1
ATOM 2252 N N . VAL A 1 321 ? -40.119 -3.998 52.163 1.00 95.88 321 VAL A N 1
ATOM 2253 C CA . VAL A 1 321 ? -39.821 -4.001 53.602 1.00 95.88 321 VAL A CA 1
ATOM 2254 C C . VAL A 1 321 ? -40.943 -3.317 54.385 1.00 95.88 321 VAL A C 1
ATOM 2256 O O . VAL A 1 321 ? -41.432 -3.883 55.361 1.00 95.88 321 VAL A O 1
ATOM 2259 N N . LEU A 1 322 ? -41.423 -2.153 53.934 1.00 96.56 322 LEU A N 1
ATOM 2260 C CA . LEU A 1 322 ? -42.554 -1.465 54.562 1.00 96.56 322 LEU A CA 1
ATOM 2261 C C . LEU A 1 322 ? -43.831 -2.314 54.534 1.00 96.56 322 LEU A C 1
ATOM 2263 O O . LEU A 1 322 ? -44.520 -2.402 55.547 1.00 96.56 322 LEU A O 1
ATOM 2267 N N . ALA A 1 323 ? -44.130 -2.990 53.424 1.00 95.25 323 ALA A N 1
ATOM 2268 C CA . ALA A 1 323 ? -45.298 -3.860 53.309 1.00 95.25 323 ALA A CA 1
ATOM 2269 C C . ALA A 1 323 ? -45.236 -5.059 54.270 1.00 95.25 323 ALA A C 1
ATOM 2271 O O . ALA A 1 323 ? -46.240 -5.382 54.907 1.00 95.25 323 ALA A O 1
ATOM 2272 N N . VAL A 1 324 ? -44.063 -5.685 54.426 1.00 96.19 324 VAL A N 1
ATOM 2273 C CA . VAL A 1 324 ? -43.851 -6.786 55.382 1.00 96.19 324 VAL A CA 1
ATOM 2274 C C . VAL A 1 324 ? -43.986 -6.294 56.820 1.00 96.19 324 VAL A C 1
ATOM 2276 O O . VAL A 1 324 ? -44.643 -6.952 57.624 1.00 96.19 324 VAL A O 1
ATOM 2279 N N . VAL A 1 325 ? -43.433 -5.123 57.146 1.00 96.12 325 VAL A N 1
ATOM 2280 C CA . VAL A 1 325 ? -43.572 -4.517 58.478 1.00 96.12 325 VAL A CA 1
ATOM 2281 C C . VAL A 1 325 ? -45.036 -4.183 58.770 1.00 96.12 325 VAL A C 1
ATOM 2283 O O . VAL A 1 325 ? -45.540 -4.538 59.834 1.00 96.12 325 VAL A O 1
ATOM 2286 N N . VAL A 1 326 ? -45.756 -3.572 57.824 1.00 95.75 326 VAL A N 1
ATOM 2287 C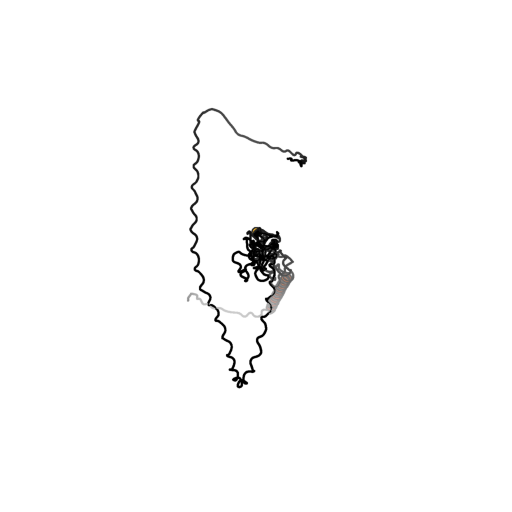 CA . VAL A 1 326 ? -47.188 -3.265 57.968 1.00 95.75 326 VAL A CA 1
ATOM 2288 C C . VAL A 1 326 ? -48.007 -4.546 58.117 1.00 95.75 326 VAL A C 1
ATOM 2290 O O . VAL A 1 326 ? -48.809 -4.635 59.046 1.00 95.75 326 VAL A O 1
ATOM 2293 N N . CYS A 1 327 ? -47.778 -5.566 57.283 1.00 94.75 327 CYS A N 1
ATOM 2294 C CA . CYS A 1 327 ? -48.426 -6.872 57.427 1.00 94.75 327 CYS A CA 1
ATOM 2295 C C . CYS A 1 327 ? -48.119 -7.502 58.786 1.00 94.75 327 CYS A C 1
ATOM 2297 O O . CYS A 1 327 ? -49.036 -7.958 59.461 1.00 94.75 327 CYS A O 1
ATOM 2299 N N . GLY A 1 328 ? -46.863 -7.475 59.231 1.00 94.38 328 GLY A N 1
ATOM 2300 C CA . GLY A 1 328 ? -46.454 -7.970 60.542 1.00 94.38 328 GLY A CA 1
ATOM 2301 C C . GLY A 1 328 ? -47.183 -7.257 61.682 1.00 94.38 328 GLY A C 1
ATOM 2302 O O . GLY A 1 328 ? -47.728 -7.913 62.567 1.00 94.38 328 GLY A O 1
ATOM 2303 N N . VAL A 1 329 ? -47.285 -5.925 61.630 1.00 94.06 329 VAL A N 1
ATOM 2304 C CA . VAL A 1 329 ? -48.019 -5.118 62.619 1.00 94.06 329 VAL A CA 1
ATOM 2305 C C . VAL A 1 329 ? -49.524 -5.406 62.581 1.00 94.06 329 VAL A C 1
ATOM 2307 O O . VAL A 1 329 ? -50.148 -5.516 63.637 1.00 94.06 329 VAL A O 1
ATOM 2310 N N . VAL A 1 330 ? -50.124 -5.554 61.396 1.00 92.62 330 VAL A N 1
ATOM 2311 C CA . VAL A 1 330 ? -51.548 -5.896 61.232 1.00 92.62 330 VAL A CA 1
ATOM 2312 C C . VAL A 1 330 ? -51.832 -7.297 61.768 1.00 92.62 330 VAL A C 1
ATOM 2314 O O . VAL A 1 330 ? -52.768 -7.466 62.549 1.00 92.62 330 VAL A O 1
ATOM 2317 N N . LEU A 1 331 ? -51.006 -8.286 61.424 1.00 91.19 331 LEU A N 1
ATOM 2318 C CA . LEU A 1 331 ? -51.120 -9.655 61.921 1.00 91.19 331 LEU A CA 1
ATOM 2319 C C . LEU A 1 331 ? -50.930 -9.704 63.442 1.00 91.19 331 LEU A C 1
ATOM 2321 O O . LEU A 1 331 ? -51.741 -10.319 64.135 1.00 91.19 331 LEU A O 1
ATOM 2325 N N . PHE A 1 332 ? -49.953 -8.979 63.989 1.00 87.44 332 PHE A N 1
ATOM 2326 C CA . PHE A 1 332 ? -49.742 -8.850 65.432 1.00 87.44 332 PHE A CA 1
ATOM 2327 C C . PHE A 1 332 ? -50.941 -8.200 66.143 1.00 87.44 332 PHE A C 1
ATOM 2329 O O . PHE A 1 332 ? -51.428 -8.713 67.156 1.00 87.44 332 PHE A O 1
ATOM 2336 N N . LYS A 1 333 ? -51.497 -7.117 65.581 1.00 87.06 333 LYS A N 1
ATOM 2337 C CA . LYS A 1 333 ? -52.739 -6.494 66.072 1.00 87.06 333 LYS A CA 1
ATOM 2338 C C . LYS A 1 333 ? -53.955 -7.419 65.944 1.00 87.06 333 LYS A C 1
ATOM 2340 O O . LYS A 1 333 ? -54.830 -7.394 66.803 1.00 87.06 333 LYS A O 1
ATOM 2345 N N . SER A 1 334 ? -54.035 -8.243 64.902 1.00 80.94 334 SER A N 1
ATOM 2346 C CA . SER A 1 334 ? -55.142 -9.191 64.713 1.00 80.94 334 SER A CA 1
ATOM 2347 C C . SER A 1 334 ? -55.081 -10.347 65.717 1.00 80.94 334 SER A C 1
ATOM 2349 O O . SER A 1 334 ? -56.096 -10.700 66.317 1.00 80.94 334 SER A O 1
ATOM 2351 N N . ARG A 1 335 ? -53.878 -10.866 65.993 1.00 79.06 335 ARG A N 1
ATOM 2352 C CA . ARG A 1 335 ? -53.638 -11.943 66.957 1.00 79.06 335 ARG A CA 1
ATOM 2353 C C . ARG A 1 335 ? -53.891 -11.481 68.391 1.00 79.06 335 ARG A C 1
ATOM 2355 O O . ARG A 1 335 ? -54.538 -12.197 69.147 1.00 79.06 335 ARG A O 1
ATOM 2362 N N . THR A 1 336 ? -53.478 -10.262 68.745 1.00 71.06 336 THR A N 1
ATOM 2363 C CA . THR A 1 336 ? -53.788 -9.662 70.057 1.00 71.06 336 THR A CA 1
ATOM 2364 C C . THR A 1 336 ? -55.285 -9.388 70.239 1.00 71.06 336 THR A C 1
ATOM 2366 O O . THR A 1 336 ? -55.819 -9.682 71.305 1.00 71.06 336 THR A O 1
ATOM 2369 N N . ARG A 1 337 ? -55.996 -8.921 69.198 1.00 66.19 337 ARG A N 1
ATOM 2370 C CA . ARG A 1 337 ? -57.468 -8.771 69.215 1.00 66.19 337 ARG A CA 1
ATOM 2371 C C . ARG A 1 337 ? -58.213 -10.105 69.335 1.00 66.19 337 ARG A C 1
ATOM 2373 O O . ARG A 1 337 ? -59.257 -10.162 69.975 1.00 66.19 337 ARG A O 1
ATOM 2380 N N . SER A 1 338 ? -57.708 -11.174 68.721 1.00 61.66 338 SER A N 1
ATOM 2381 C CA . SER A 1 338 ? -58.297 -12.513 68.850 1.00 61.66 338 SER A CA 1
ATOM 2382 C C . SER A 1 338 ? -58.093 -13.094 70.255 1.00 61.66 338 SER A C 1
ATOM 2384 O O . SER A 1 338 ? -58.977 -13.771 70.774 1.00 61.66 338 SER A O 1
ATOM 2386 N N . TRP A 1 339 ? -56.960 -12.791 70.897 1.00 54.09 339 TRP A N 1
ATOM 2387 C CA . TRP A 1 339 ? -56.662 -13.211 72.270 1.00 54.09 339 TRP A CA 1
ATOM 2388 C C . TRP A 1 339 ? -57.532 -12.492 73.315 1.00 54.09 339 TRP A C 1
ATOM 2390 O O . TRP A 1 339 ? -57.984 -13.115 74.270 1.00 54.09 339 TRP A O 1
ATOM 2400 N N . THR A 1 340 ? -57.843 -11.204 73.123 1.00 54.81 340 THR A N 1
ATOM 2401 C CA . THR A 1 340 ? -58.787 -10.479 73.996 1.00 54.81 340 THR A CA 1
ATOM 2402 C C . THR A 1 340 ? -60.238 -10.926 73.819 1.00 54.81 340 THR A C 1
ATOM 2404 O O . THR A 1 340 ? -60.972 -10.942 74.803 1.00 54.81 340 THR A O 1
ATOM 2407 N N . ARG A 1 341 ? -60.657 -11.370 72.622 1.00 52.91 341 ARG A N 1
ATOM 2408 C CA . ARG A 1 341 ? -61.992 -11.975 72.425 1.00 52.91 341 ARG A CA 1
ATOM 2409 C C . ARG A 1 341 ? -62.147 -13.323 73.137 1.00 52.91 341 ARG A C 1
ATOM 2411 O O . ARG A 1 341 ? -63.176 -13.538 73.763 1.00 52.91 341 ARG A O 1
ATOM 2418 N N . LEU A 1 342 ? -61.125 -14.183 73.121 1.00 52.62 342 LEU A N 1
ATOM 2419 C CA . LEU A 1 342 ? -61.140 -15.465 73.850 1.00 52.62 342 LEU A CA 1
ATOM 2420 C C . LEU A 1 342 ? -61.109 -15.304 75.380 1.00 52.62 342 LEU A C 1
ATOM 2422 O O . LEU A 1 342 ? -61.425 -16.247 76.096 1.00 52.62 342 LEU A O 1
ATOM 2426 N N . ARG A 1 343 ? -60.764 -14.114 75.892 1.00 50.16 343 ARG A N 1
ATOM 2427 C CA . ARG A 1 343 ? -60.793 -13.795 77.329 1.00 50.16 343 ARG A CA 1
ATOM 2428 C C . ARG A 1 343 ? -62.109 -13.154 77.800 1.00 50.16 343 ARG A C 1
ATOM 2430 O O . ARG A 1 343 ? -62.261 -12.924 78.993 1.00 50.16 343 ARG A O 1
ATOM 2437 N N . SER A 1 344 ? -63.045 -12.873 76.884 1.00 45.88 344 SER A N 1
ATOM 2438 C CA . SER A 1 344 ? -64.381 -12.319 77.177 1.00 45.88 344 SER A CA 1
ATOM 2439 C C . SER A 1 344 ? -65.499 -13.373 77.196 1.00 45.88 344 SER A C 1
ATOM 2441 O O . SER A 1 344 ? -66.621 -13.050 77.576 1.00 45.88 344 SER A O 1
ATOM 2443 N N . SER A 1 345 ? -65.226 -14.616 76.801 1.00 49.34 345 SER A N 1
ATOM 2444 C CA . SER A 1 345 ? -66.060 -15.776 77.133 1.00 49.34 345 SER A CA 1
ATOM 2445 C C . SER A 1 345 ? -65.620 -16.282 78.508 1.00 49.34 345 SER A C 1
ATOM 2447 O O . SER A 1 345 ? -64.603 -16.965 78.623 1.00 49.34 345 SER A O 1
ATOM 2449 N N . GLY A 1 346 ? -66.320 -15.810 79.542 1.00 43.50 346 GLY A N 1
ATOM 2450 C CA . GLY A 1 346 ? -66.037 -16.086 80.948 1.00 43.50 346 GLY A CA 1
ATOM 2451 C C . GLY A 1 346 ? -66.315 -17.534 81.388 1.00 43.50 346 GLY A C 1
ATOM 2452 O O . GLY A 1 346 ? -66.853 -18.322 80.609 1.00 43.50 346 GLY A O 1
ATOM 2453 N N . PRO A 1 347 ? -65.907 -17.876 82.624 1.00 55.75 347 PRO A N 1
ATOM 2454 C CA . PRO A 1 347 ? -65.967 -19.213 83.203 1.00 55.75 347 PRO A CA 1
ATOM 2455 C C . PRO A 1 347 ? -67.256 -19.418 84.011 1.00 55.75 347 PRO A C 1
ATOM 2457 O O . PRO A 1 347 ? -67.469 -18.676 84.956 1.00 55.75 347 PRO A O 1
ATOM 2460 N N . ASP A 1 348 ? -68.036 -20.456 83.714 1.00 44.34 348 ASP A N 1
ATOM 2461 C CA . ASP A 1 348 ? -69.057 -21.004 84.618 1.00 44.34 348 ASP A CA 1
ATOM 2462 C C . ASP A 1 348 ? -69.174 -22.514 84.345 1.00 44.34 348 ASP A C 1
ATOM 2464 O O . ASP A 1 348 ? -69.615 -22.930 83.277 1.00 44.34 348 ASP A O 1
ATOM 2468 N N . ASP A 1 349 ? -68.637 -23.356 85.228 1.00 40.97 349 ASP A N 1
ATOM 2469 C CA . ASP A 1 349 ? -69.435 -24.068 86.238 1.00 40.97 349 ASP A CA 1
ATOM 2470 C C . ASP A 1 349 ? -68.580 -25.154 86.924 1.00 40.97 349 ASP A C 1
ATOM 2472 O O . ASP A 1 349 ? -67.803 -25.889 86.307 1.00 40.97 349 ASP A O 1
ATOM 2476 N N . TYR A 1 350 ? -68.710 -25.208 88.244 1.00 52.34 350 TYR A N 1
ATOM 2477 C CA . TYR A 1 350 ? -67.991 -26.056 89.179 1.00 52.34 350 TYR A CA 1
ATOM 2478 C C . TYR A 1 350 ? -68.950 -27.167 89.617 1.00 52.34 350 TYR A C 1
ATOM 2480 O O . TYR A 1 350 ? -69.903 -26.904 90.344 1.00 52.34 350 TYR A O 1
ATOM 2488 N N . SER A 1 351 ? -68.698 -28.424 89.238 1.00 45.22 351 SER A N 1
ATOM 2489 C CA . SER A 1 351 ? -69.375 -29.562 89.876 1.00 45.22 351 SER A CA 1
ATOM 2490 C C . SER A 1 351 ? -68.471 -30.795 89.996 1.00 45.22 351 SER A C 1
ATOM 2492 O O . SER A 1 351 ? -68.289 -31.583 89.076 1.00 45.22 351 SER A O 1
ATOM 2494 N N . SER A 1 352 ? -67.831 -30.855 91.163 1.00 50.81 352 SER A N 1
ATOM 2495 C CA . SER A 1 352 ? -67.478 -31.986 92.033 1.00 50.81 352 SER A CA 1
ATOM 2496 C C . SER A 1 352 ? -67.413 -33.447 91.518 1.00 50.81 352 SER A C 1
ATOM 2498 O O . SER A 1 352 ? -68.437 -34.096 91.338 1.00 50.81 352 SER A O 1
ATOM 2500 N N . THR A 1 353 ? -66.192 -34.014 91.645 1.00 49.25 353 THR A N 1
ATOM 2501 C CA . THR A 1 353 ? -65.808 -35.339 92.245 1.00 49.25 353 THR A CA 1
ATOM 2502 C C . THR A 1 353 ? -66.105 -36.675 91.519 1.00 49.25 353 THR A C 1
ATOM 2504 O O . THR A 1 353 ? -67.087 -36.750 90.795 1.00 49.25 353 THR A O 1
ATOM 2507 N N . PRO A 1 354 ? -65.410 -37.809 91.834 1.00 57.12 354 PRO A N 1
ATOM 2508 C CA . PRO A 1 354 ? -64.017 -38.040 92.278 1.00 57.12 354 PRO A CA 1
ATOM 2509 C C . PRO A 1 354 ? -63.269 -39.192 91.517 1.00 57.12 354 PRO A C 1
ATOM 2511 O O . PRO A 1 354 ? -63.804 -39.855 90.636 1.00 57.12 354 PRO A O 1
ATOM 2514 N N . ILE A 1 355 ? -62.001 -39.402 91.908 1.00 50.69 355 ILE A N 1
ATOM 2515 C CA . ILE A 1 355 ? -60.949 -40.365 91.474 1.00 50.69 355 ILE A CA 1
ATOM 2516 C C . ILE A 1 355 ? -61.402 -41.855 91.562 1.00 50.69 355 ILE A C 1
ATOM 2518 O O . ILE A 1 355 ? -62.220 -42.159 92.432 1.00 50.69 355 ILE A O 1
ATOM 2522 N N . PRO A 1 356 ? -60.844 -42.814 90.774 1.00 53.09 356 PRO A N 1
ATOM 2523 C CA . PRO A 1 356 ? -59.684 -43.586 91.263 1.00 53.09 356 PRO A CA 1
ATOM 2524 C C . PRO A 1 356 ? -58.618 -43.984 90.206 1.00 53.09 356 PRO A C 1
ATOM 2526 O O . PRO A 1 356 ? -58.911 -44.295 89.059 1.00 53.09 356 PRO A O 1
ATOM 2529 N N . LEU A 1 357 ? -57.362 -43.972 90.670 1.00 50.81 357 LEU A N 1
ATOM 2530 C CA . LEU A 1 357 ? -56.264 -44.938 90.465 1.00 50.81 357 LEU A CA 1
ATOM 2531 C C . LEU A 1 357 ? -56.285 -45.869 89.231 1.00 50.81 357 LEU A C 1
ATOM 2533 O O . LEU A 1 357 ? -57.154 -46.724 89.125 1.00 50.81 357 LEU A O 1
ATOM 2537 N N . SER A 1 358 ? -55.187 -45.887 88.463 1.00 44.41 358 SER A N 1
ATOM 2538 C CA . SER A 1 358 ? -54.378 -47.111 88.283 1.00 44.41 358 SER A CA 1
ATOM 2539 C C . SER A 1 358 ? -53.100 -46.853 87.474 1.00 44.41 358 SER A C 1
ATOM 2541 O O . SER A 1 358 ? -53.123 -46.264 86.398 1.00 44.41 358 SER A O 1
ATOM 2543 N N . ASN A 1 359 ? -51.996 -47.362 88.020 1.00 52.53 359 ASN A N 1
ATOM 2544 C CA . ASN A 1 359 ? -50.709 -47.663 87.392 1.00 52.53 359 ASN A CA 1
ATOM 2545 C C . ASN A 1 359 ? -50.788 -48.134 85.931 1.00 52.53 359 ASN A C 1
ATOM 2547 O O . ASN A 1 359 ? -51.613 -48.988 85.609 1.00 52.53 359 ASN A O 1
ATOM 2551 N N . SER A 1 360 ? -49.805 -47.732 85.117 1.00 50.75 360 SER A N 1
ATOM 2552 C CA . SER A 1 360 ? -48.738 -48.612 84.580 1.00 50.75 360 SER A CA 1
ATOM 2553 C C . SER A 1 360 ? -47.993 -47.927 83.418 1.00 50.75 360 SER A C 1
ATOM 2555 O O . SER A 1 360 ? -48.601 -47.479 82.453 1.00 50.75 360 SER A O 1
ATOM 2557 N N . GLY A 1 361 ? -46.659 -47.827 83.506 1.00 47.44 361 GLY A N 1
ATOM 2558 C CA . GLY A 1 361 ? -45.807 -47.751 82.304 1.00 47.44 361 GLY A CA 1
ATOM 2559 C C . GLY A 1 361 ? -45.579 -49.163 81.733 1.00 47.44 361 GLY A C 1
ATOM 2560 O O . GLY A 1 361 ? -46.270 -50.086 82.160 1.00 47.44 361 GLY A O 1
ATOM 2561 N N . PR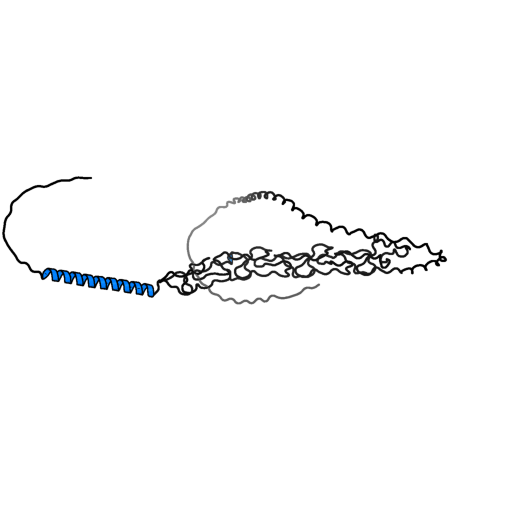O A 1 362 ? -44.510 -49.424 80.955 1.00 66.06 362 PRO A N 1
ATOM 2562 C CA . PRO A 1 362 ? -43.752 -48.552 80.047 1.00 66.06 362 PRO A CA 1
ATOM 2563 C C . PRO A 1 362 ? -43.473 -49.268 78.679 1.00 66.06 362 PRO A C 1
ATOM 2565 O O . PRO A 1 362 ? -44.025 -50.328 78.416 1.00 66.06 362 PRO A O 1
ATOM 2568 N N . VAL A 1 363 ? -42.531 -48.732 77.877 1.00 54.16 363 VAL A N 1
ATOM 2569 C CA . VAL A 1 363 ? -41.579 -49.461 76.978 1.00 54.16 363 VAL A CA 1
ATOM 2570 C C . VAL A 1 363 ? -41.899 -49.677 75.471 1.00 54.16 363 VAL A C 1
ATOM 2572 O O . VAL A 1 363 ? -42.762 -50.456 75.101 1.00 54.16 363 VAL A O 1
ATOM 2575 N N . TYR A 1 364 ? -41.047 -49.020 74.654 1.00 49.34 364 TYR A N 1
ATOM 2576 C CA . TYR A 1 364 ? -40.296 -49.395 73.420 1.00 49.34 364 TYR A CA 1
ATOM 2577 C C . TYR A 1 364 ? -40.893 -50.110 72.187 1.00 49.34 364 TYR A C 1
ATOM 2579 O O . TYR A 1 364 ? -41.631 -51.080 72.281 1.00 49.34 364 TYR A O 1
ATOM 2587 N N . GLY A 1 365 ? -40.278 -49.755 71.040 1.00 47.78 365 GLY A N 1
ATOM 2588 C CA . GLY A 1 365 ? -39.979 -50.633 69.889 1.00 47.78 365 GLY A CA 1
ATOM 2589 C C . GLY A 1 365 ? -40.598 -50.114 68.593 1.00 47.78 365 GLY A C 1
ATOM 2590 O O . GLY A 1 365 ? -41.812 -50.026 68.519 1.00 47.78 365 GLY A O 1
ATOM 2591 N N . GLY A 1 366 ? -39.826 -49.612 67.621 1.00 48.72 366 GLY A N 1
ATOM 2592 C CA . GLY A 1 366 ? -39.145 -50.427 66.594 1.00 48.72 366 GLY A CA 1
ATOM 2593 C C . GLY A 1 366 ? -40.098 -50.581 65.392 1.00 48.72 366 GLY A C 1
ATOM 2594 O O . GLY A 1 366 ? -41.255 -50.925 65.593 1.00 48.72 366 GLY A O 1
ATOM 2595 N N . TYR A 1 367 ? -39.747 -50.299 64.141 1.00 53.91 367 TYR A N 1
ATOM 2596 C CA . TYR A 1 367 ? -38.475 -50.420 63.428 1.00 53.91 367 TYR A CA 1
ATOM 2597 C C . TYR A 1 367 ? -38.395 -49.407 62.285 1.00 53.91 367 TYR A C 1
ATOM 2599 O O . TYR A 1 367 ? -39.474 -48.988 61.806 1.00 53.91 367 TYR A O 1
#